Protein AF-A0A2E5RIJ4-F1 (afdb_monomer)

Sequence (179 aa):
MKIEPIIIDSVIHRDMLQEFCNECKDIGYENNSSFHKMKLEWIKKEGEYFCMVEQGKIIAVAGCHRMPEMGEHAWRILFRGCELPGKSPHKGLSKGDWNSLTQRYFIPRFIEWCPSVNLYITTHEGIRNHRTMSYIARQGILDYEGDMNYFNKTQSIWKLNIDEYTKRRNKLRNYYNVG

Secondary structure (DSSP, 8-state):
-EEEE--TT-HHHHHHHHHHHHHHHHTT-TTSSSTTTTTHHHHHHHEEEEEEEETTEEEEEEEEEE-GGG-TT-EEEEEEEEE-TT-----S--TT-TTSHIIIIIHHHHHHHSS-S-EEEEE-TTSHHHHHHHHHHTTTSEEEEEEEEETTEEEEEEEE-HHHHHHHHHHHHHHHS--

Foldseek 3Di:
DDKDWQDPPDPLSVVLLQVVLCLCVVVVVQCSVDCVSVVVVVLVVFWTKMFDDDPSHTFWIWGKGDDCVVHPQAMETRRSTDGHPPPQPDDDDDQLVCSRCRLLPRVVVCVVRRPDLFYKYKDAPPDPVVVSLVSNVVVVQWPWPDWDQDPNGIITIITGPPVSSVVVSVVVVVVVVPD

pLDDT: mean 89.23, std 13.11, range [33.31, 98.56]

Structure (mmCIF, N/CA/C/O backbone):
data_AF-A0A2E5RIJ4-F1
#
_entry.id   AF-A0A2E5RIJ4-F1
#
loop_
_atom_site.group_PDB
_atom_site.id
_atom_site.type_symbol
_atom_site.label_atom_id
_atom_site.label_alt_id
_atom_site.label_comp_id
_atom_site.label_asym_id
_atom_site.label_entity_id
_atom_site.label_seq_id
_atom_site.pdbx_PDB_ins_code
_atom_site.Cartn_x
_atom_site.Cartn_y
_atom_site.Cartn_z
_atom_site.occupancy
_atom_site.B_iso_or_equiv
_atom_site.auth_seq_id
_atom_site.auth_comp_id
_atom_site.auth_asym_id
_atom_site.auth_atom_id
_atom_site.pdbx_PDB_model_num
ATOM 1 N N . MET A 1 1 ? -13.312 -10.372 9.220 1.00 84.94 1 MET A N 1
ATOM 2 C CA . MET A 1 1 ? -12.674 -9.368 8.341 1.00 84.94 1 MET A CA 1
ATOM 3 C C . MET A 1 1 ? -13.037 -9.635 6.888 1.00 84.94 1 MET A C 1
ATOM 5 O O . MET A 1 1 ? -13.027 -10.793 6.480 1.00 84.94 1 MET A O 1
ATOM 9 N N . LYS A 1 2 ? -13.326 -8.586 6.119 1.00 90.25 2 LYS A N 1
ATOM 10 C CA . LYS A 1 2 ? -13.584 -8.638 4.673 1.00 90.25 2 LYS A CA 1
ATOM 11 C C . LYS A 1 2 ? -12.707 -7.600 3.976 1.00 90.25 2 LYS A C 1
ATOM 13 O O . LYS A 1 2 ? -12.578 -6.495 4.487 1.00 90.25 2 LYS A O 1
ATOM 18 N N . ILE A 1 3 ? -12.102 -7.957 2.846 1.00 94.12 3 ILE A N 1
ATOM 1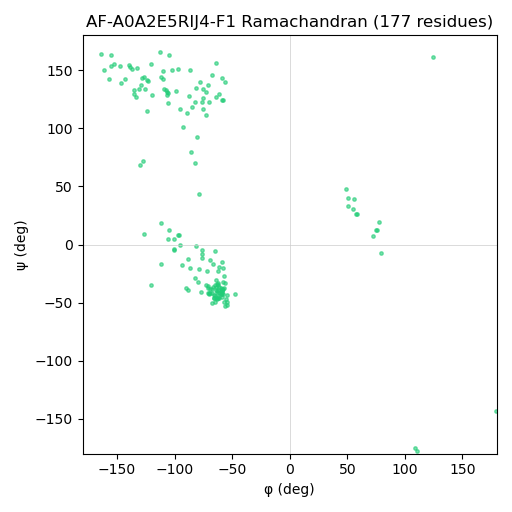9 C CA . ILE A 1 3 ? -11.413 -7.005 1.967 1.00 94.12 3 ILE A CA 1
ATOM 20 C C . ILE A 1 3 ? -12.340 -6.631 0.816 1.00 94.12 3 ILE A C 1
ATOM 22 O O . ILE A 1 3 ? -12.937 -7.512 0.196 1.00 94.12 3 ILE A O 1
ATOM 26 N N . GLU A 1 4 ? -12.473 -5.343 0.532 1.00 95.50 4 GLU A N 1
ATOM 27 C CA . GLU A 1 4 ? -13.352 -4.852 -0.530 1.00 95.50 4 GLU A CA 1
ATOM 28 C C . GLU A 1 4 ? -12.862 -3.518 -1.110 1.00 95.50 4 GLU A C 1
ATOM 30 O O . GLU A 1 4 ? -12.082 -2.816 -0.459 1.00 95.50 4 GLU A O 1
ATOM 35 N N . PRO A 1 5 ? -13.226 -3.184 -2.363 1.00 97.06 5 PRO A N 1
ATOM 36 C CA . PRO A 1 5 ? -12.894 -1.886 -2.938 1.00 97.06 5 PRO A CA 1
ATOM 37 C C . PRO A 1 5 ? -13.649 -0.766 -2.217 1.00 97.06 5 PRO A C 1
ATOM 39 O O . PRO A 1 5 ? -14.805 -0.920 -1.820 1.00 97.06 5 PRO A O 1
ATOM 42 N N . ILE A 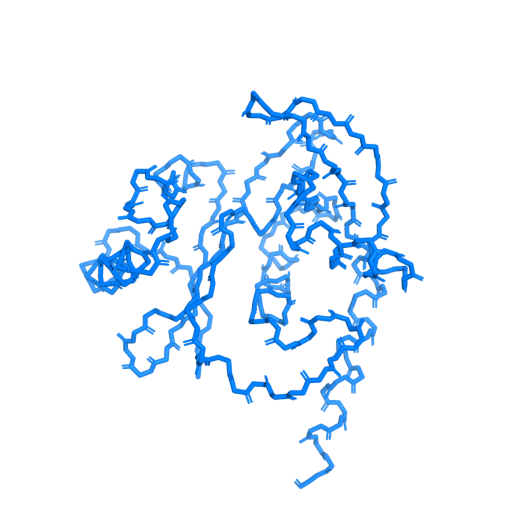1 6 ? -13.016 0.397 -2.097 1.00 96.38 6 ILE A N 1
ATOM 43 C CA . ILE A 1 6 ? -13.678 1.602 -1.603 1.00 96.38 6 ILE A CA 1
ATOM 44 C C . ILE A 1 6 ? -14.572 2.155 -2.721 1.00 96.38 6 ILE A C 1
ATOM 46 O O . ILE A 1 6 ? -14.097 2.566 -3.785 1.00 96.38 6 ILE A O 1
ATOM 50 N N . ILE A 1 7 ? -15.881 2.181 -2.473 1.00 95.75 7 ILE A N 1
ATOM 51 C CA . ILE A 1 7 ? -16.892 2.749 -3.363 1.00 95.75 7 ILE A CA 1
ATOM 52 C C . ILE A 1 7 ? -17.115 4.200 -2.937 1.00 95.75 7 ILE A C 1
ATOM 54 O O . ILE A 1 7 ? -17.798 4.447 -1.947 1.00 95.75 7 ILE A O 1
ATOM 58 N N . ILE A 1 8 ? -16.528 5.158 -3.663 1.00 89.50 8 ILE A N 1
ATOM 59 C CA . ILE A 1 8 ? -16.611 6.580 -3.291 1.00 89.50 8 ILE A CA 1
ATOM 60 C C . ILE A 1 8 ? -18.066 7.046 -3.226 1.00 89.50 8 ILE A C 1
ATOM 62 O O . ILE A 1 8 ? -18.400 7.794 -2.325 1.00 89.50 8 ILE A O 1
ATOM 66 N N . ASP A 1 9 ? -18.948 6.612 -4.119 1.00 91.06 9 ASP A N 1
ATOM 67 C CA . ASP A 1 9 ? -20.326 7.129 -4.157 1.00 91.06 9 ASP A CA 1
ATOM 68 C C . ASP A 1 9 ? -21.264 6.466 -3.137 1.00 91.06 9 ASP A C 1
ATOM 70 O O . ASP A 1 9 ? -22.424 6.849 -3.004 1.00 91.06 9 ASP A O 1
ATOM 74 N N . SER A 1 10 ? -20.757 5.498 -2.368 1.00 95.62 10 SER A N 1
ATOM 75 C CA . SER A 1 10 ? -21.494 4.880 -1.270 1.00 95.62 10 SER A CA 1
ATOM 76 C C . SER A 1 10 ? -21.353 5.716 -0.002 1.00 95.62 10 SER A C 1
ATOM 78 O O . SER A 1 10 ? -20.254 5.850 0.539 1.00 95.62 10 SER A O 1
ATOM 80 N N . VAL A 1 11 ? -22.478 6.222 0.511 1.00 95.62 11 VAL A N 1
ATOM 81 C CA . VAL A 1 11 ? -22.538 6.940 1.798 1.00 95.62 11 VAL A CA 1
ATOM 82 C C . VAL A 1 11 ? -21.938 6.089 2.920 1.00 95.62 11 VAL A C 1
ATOM 84 O O . VAL A 1 11 ? -21.082 6.564 3.654 1.00 95.62 11 VAL A O 1
ATOM 87 N N . ILE A 1 12 ? -22.270 4.794 2.960 1.00 95.69 12 ILE A N 1
ATOM 88 C CA . ILE A 1 12 ? -21.752 3.857 3.966 1.00 95.69 12 ILE A CA 1
ATOM 89 C C . ILE A 1 12 ? -20.218 3.783 3.916 1.00 95.69 12 ILE A C 1
ATOM 91 O O . ILE A 1 12 ? -19.557 3.831 4.950 1.00 95.69 12 ILE A O 1
ATOM 95 N N . HIS A 1 13 ? -19.622 3.687 2.721 1.00 95.00 13 HIS A N 1
ATOM 96 C CA . HIS A 1 13 ? -18.159 3.652 2.606 1.00 95.00 13 HIS A CA 1
ATOM 97 C C . HIS A 1 13 ? -17.521 5.001 2.933 1.00 95.00 13 HIS A C 1
ATOM 99 O O . HIS A 1 13 ? -16.441 5.012 3.521 1.00 95.00 13 HIS A O 1
ATOM 105 N N . ARG A 1 14 ? -18.159 6.123 2.573 1.00 95.94 14 ARG A N 1
ATOM 106 C CA . ARG A 1 14 ? -17.663 7.457 2.937 1.00 95.94 14 ARG A CA 1
ATOM 107 C C . ARG A 1 14 ? -17.620 7.637 4.447 1.00 95.94 14 ARG A C 1
ATOM 109 O O . ARG A 1 14 ? -16.589 8.075 4.947 1.00 95.94 14 ARG A O 1
ATOM 116 N N . ASP A 1 15 ? -18.677 7.250 5.152 1.00 97.38 15 ASP A N 1
ATOM 117 C CA . ASP A 1 15 ? -18.763 7.401 6.605 1.00 97.38 15 ASP A CA 1
ATOM 118 C C . ASP A 1 15 ? -17.711 6.533 7.309 1.00 97.38 15 ASP A C 1
ATOM 120 O O . ASP A 1 15 ? -16.901 7.050 8.080 1.00 97.38 15 ASP A O 1
ATOM 124 N N . MET A 1 16 ? -17.613 5.245 6.950 1.00 97.56 16 MET A N 1
ATOM 125 C CA . MET A 1 16 ? -16.574 4.357 7.494 1.00 97.56 16 MET A CA 1
ATOM 126 C C . MET A 1 16 ? -15.154 4.866 7.206 1.00 97.56 16 MET A C 1
ATOM 128 O O . MET A 1 16 ? -14.254 4.729 8.037 1.00 97.56 16 MET A O 1
ATOM 132 N N . LEU A 1 17 ? -14.919 5.430 6.017 1.00 97.56 17 LEU A N 1
ATOM 133 C CA . LEU A 1 17 ? -13.608 5.961 5.653 1.00 97.56 17 LEU A CA 1
ATOM 134 C C . LEU A 1 17 ? -13.301 7.264 6.393 1.00 97.56 17 LEU A C 1
ATOM 136 O O . LEU A 1 17 ? -12.147 7.500 6.746 1.00 97.56 17 LEU A O 1
ATOM 140 N N . GLN A 1 18 ? -14.310 8.098 6.647 1.00 98.12 18 GLN A N 1
ATOM 141 C CA . GLN A 1 18 ? -14.157 9.316 7.433 1.00 98.12 18 GLN A CA 1
ATOM 142 C C . GLN A 1 18 ? -13.797 8.987 8.885 1.00 98.12 18 GLN A C 1
ATOM 144 O O . GLN A 1 18 ? -12.880 9.607 9.425 1.00 98.12 18 GLN A O 1
ATOM 149 N N . GLU A 1 19 ? -14.448 7.988 9.491 1.00 97.94 19 GLU A N 1
ATOM 150 C CA . GLU A 1 19 ? -14.075 7.470 10.815 1.00 97.94 19 GLU A CA 1
ATOM 151 C C . GLU A 1 19 ? -12.617 6.996 10.834 1.00 97.94 19 GLU A C 1
ATOM 153 O O . GLU A 1 19 ? -11.831 7.447 11.666 1.00 97.94 19 GLU A O 1
ATOM 158 N N . PHE A 1 20 ? -12.214 6.180 9.855 1.00 97.88 20 PHE A N 1
ATOM 159 C CA . PHE A 1 20 ? -10.830 5.718 9.729 1.00 97.88 20 PHE A CA 1
ATOM 160 C C . PHE A 1 20 ? -9.824 6.872 9.592 1.00 97.88 20 PHE A C 1
ATOM 162 O O . PHE A 1 20 ? -8.760 6.848 10.213 1.00 97.88 20 PHE A O 1
ATOM 169 N N . CYS A 1 21 ? -10.139 7.895 8.792 1.00 98.44 21 CYS A N 1
ATOM 170 C CA . CYS A 1 21 ? -9.292 9.079 8.649 1.00 98.44 21 CYS A CA 1
ATOM 171 C C . CYS A 1 21 ? -9.167 9.865 9.958 1.00 98.44 21 CYS A C 1
ATOM 173 O O . CYS A 1 21 ? -8.075 10.341 10.272 1.00 98.44 21 CYS A O 1
ATOM 175 N N . ASN A 1 22 ? -10.256 9.982 10.721 1.00 98.38 22 ASN A N 1
ATOM 176 C CA . ASN A 1 22 ? -10.240 10.626 12.031 1.00 98.38 22 ASN A CA 1
ATOM 177 C C . ASN A 1 22 ? -9.334 9.849 12.997 1.00 98.38 22 ASN A C 1
ATOM 179 O O . ASN A 1 22 ? -8.433 10.442 13.581 1.00 98.38 22 ASN A O 1
ATOM 183 N N . GLU A 1 23 ? -9.468 8.520 13.063 1.00 97.81 23 GLU A N 1
ATOM 184 C CA . GLU A 1 23 ? -8.591 7.680 13.889 1.00 97.81 23 GLU A CA 1
ATOM 185 C C . GLU A 1 23 ? -7.119 7.812 13.468 1.00 97.81 23 GLU A C 1
ATOM 187 O O . GLU A 1 23 ? -6.239 7.959 14.315 1.00 97.81 23 GLU A O 1
ATOM 192 N N . CYS A 1 24 ? -6.837 7.834 12.159 1.00 97.81 24 CYS A N 1
ATOM 193 C CA . CYS A 1 24 ? -5.489 8.070 11.637 1.00 97.81 24 CYS A CA 1
ATOM 194 C C . CYS A 1 24 ? -4.933 9.427 12.076 1.00 97.81 24 CYS A C 1
ATOM 196 O O . CYS A 1 24 ? -3.758 9.522 12.425 1.00 97.81 24 CYS A O 1
ATOM 198 N N . LYS A 1 25 ? -5.753 10.480 12.047 1.00 97.75 25 LYS A N 1
ATOM 199 C CA . LYS A 1 25 ? -5.361 11.818 12.495 1.00 97.75 25 LYS A CA 1
ATOM 200 C C . LYS A 1 25 ? -5.011 11.821 13.983 1.00 97.75 25 LYS A C 1
ATOM 202 O O . LYS A 1 25 ? -3.963 12.349 14.346 1.00 97.75 25 LYS A O 1
ATOM 207 N N . ASP A 1 26 ? -5.832 11.184 14.812 1.00 97.56 26 ASP A N 1
ATOM 208 C CA . ASP A 1 26 ? -5.651 11.146 16.267 1.00 97.56 26 ASP A CA 1
ATOM 209 C C . ASP A 1 26 ? -4.355 10.427 16.680 1.00 97.56 26 ASP A C 1
ATOM 211 O O . ASP A 1 26 ? -3.724 10.796 17.670 1.00 97.56 26 ASP A O 1
ATOM 215 N N . ILE A 1 27 ? -3.907 9.442 15.892 1.00 95.88 27 ILE A N 1
ATOM 216 C CA . ILE A 1 27 ? -2.652 8.702 16.124 1.00 95.88 27 ILE A CA 1
ATOM 217 C C . ILE A 1 27 ? -1.454 9.221 15.303 1.00 95.88 27 ILE A C 1
ATOM 219 O O . ILE A 1 27 ? -0.395 8.589 15.291 1.00 95.88 27 ILE A O 1
ATOM 223 N N . GLY A 1 28 ? -1.596 10.356 14.605 1.00 95.88 28 GLY A N 1
ATOM 224 C CA . GLY A 1 28 ? -0.513 11.018 13.861 1.00 95.88 28 GLY A CA 1
ATOM 225 C C . GLY A 1 28 ? -0.156 10.390 12.504 1.00 95.88 28 GLY A C 1
ATOM 226 O O . GLY A 1 28 ? 0.932 10.611 11.966 1.00 95.88 28 GLY A O 1
ATOM 227 N N . TYR A 1 29 ? -1.045 9.590 11.914 1.00 94.69 29 TYR A N 1
ATOM 228 C CA . TYR A 1 29 ? -0.881 9.004 10.579 1.00 94.69 29 TYR A CA 1
ATOM 229 C C . TYR A 1 29 ? -1.296 9.999 9.484 1.00 94.69 29 TYR A C 1
ATOM 231 O O . TYR A 1 29 ? -2.279 9.826 8.765 1.00 94.69 29 TYR A O 1
ATOM 239 N N . GLU A 1 30 ? -0.483 11.043 9.311 1.00 95.06 30 GLU A N 1
ATOM 240 C CA . GLU A 1 30 ? -0.768 12.213 8.458 1.00 95.06 30 GLU A CA 1
ATOM 241 C C . GLU A 1 30 ? -1.069 11.919 6.984 1.00 95.06 30 GLU A C 1
ATOM 243 O O . GLU A 1 30 ? -1.755 12.676 6.301 1.00 95.06 30 GLU A O 1
ATOM 248 N N . ASN A 1 31 ? -0.546 10.819 6.450 1.00 94.62 31 ASN A N 1
ATOM 249 C CA . ASN A 1 31 ? -0.789 10.433 5.061 1.00 94.62 31 ASN A CA 1
ATOM 250 C C . ASN A 1 31 ? -2.188 9.833 4.839 1.00 94.62 31 ASN A C 1
ATOM 252 O O . ASN A 1 31 ? -2.603 9.679 3.691 1.00 94.62 31 ASN A O 1
ATOM 256 N N . ASN A 1 32 ? -2.899 9.515 5.920 1.00 97.56 32 ASN A N 1
ATOM 257 C CA . ASN A 1 32 ? -4.210 8.879 5.919 1.00 97.56 32 ASN A CA 1
ATOM 258 C C . ASN A 1 32 ? -5.242 9.675 6.743 1.00 97.56 32 ASN A C 1
ATOM 260 O O . ASN A 1 32 ? -6.357 9.204 6.927 1.00 97.56 32 ASN A O 1
ATOM 264 N N . SER A 1 33 ? -4.908 10.893 7.188 1.00 98.12 33 SER A N 1
ATOM 265 C CA . SER A 1 33 ? -5.754 11.732 8.054 1.00 98.12 33 SER A CA 1
ATOM 266 C C . SER A 1 33 ? -6.926 12.428 7.341 1.00 98.12 33 SER A C 1
ATOM 268 O O . SER A 1 33 ? -7.729 13.105 7.978 1.00 98.12 33 SER A O 1
ATOM 270 N N . SER A 1 34 ? -7.033 12.304 6.014 1.00 98.25 34 SER A N 1
ATOM 271 C CA . SER A 1 34 ? -8.180 12.769 5.219 1.00 98.25 34 SER A CA 1
ATOM 272 C C . SER A 1 34 ? -8.186 12.146 3.821 1.00 98.25 34 SER A C 1
ATOM 274 O O . SER A 1 34 ? -7.145 11.691 3.331 1.00 98.25 34 SER A O 1
ATOM 276 N N . PHE A 1 35 ? -9.323 12.216 3.120 1.00 97.62 35 PHE A N 1
ATOM 277 C CA . PHE A 1 35 ? -9.451 11.728 1.736 1.00 97.62 35 PHE A CA 1
ATOM 278 C C . PHE A 1 35 ? -8.440 12.395 0.791 1.00 97.62 35 PHE A C 1
ATOM 280 O O . PHE A 1 35 ? -7.856 11.742 -0.077 1.00 97.62 35 PHE A O 1
ATOM 287 N N . HIS A 1 36 ? -8.172 13.689 1.002 1.00 97.69 36 HIS A N 1
ATOM 288 C CA . HIS A 1 36 ? -7.177 14.436 0.238 1.00 97.69 36 HIS A CA 1
ATOM 289 C C . HIS A 1 36 ? -5.752 13.920 0.490 1.00 97.69 36 HIS A C 1
ATOM 291 O O . HIS A 1 36 ? -5.003 13.682 -0.458 1.00 97.69 36 HIS A O 1
ATOM 297 N N . LYS A 1 37 ? -5.368 13.683 1.753 1.00 97.25 37 LYS A N 1
ATOM 298 C CA . LYS A 1 37 ? -4.027 13.174 2.109 1.00 97.25 37 LYS A CA 1
ATOM 299 C C . LYS A 1 37 ? -3.779 11.758 1.580 1.00 97.25 37 LYS A C 1
ATOM 301 O O . LYS A 1 37 ? -2.672 11.462 1.107 1.00 97.25 37 LYS A O 1
ATOM 306 N N . MET A 1 38 ? -4.833 10.940 1.559 1.00 97.06 38 MET A N 1
ATOM 307 C CA . MET A 1 38 ? -4.849 9.625 0.912 1.00 97.06 38 MET A CA 1
ATOM 308 C C . MET A 1 38 ? -4.728 9.704 -0.615 1.00 97.06 38 MET A C 1
ATOM 310 O O . MET A 1 38 ? -4.391 8.712 -1.251 1.00 97.06 38 MET A O 1
ATOM 314 N N . LYS A 1 39 ? -4.967 10.876 -1.217 1.00 96.81 39 LYS A N 1
ATOM 315 C CA . LYS A 1 39 ? -5.129 11.059 -2.666 1.00 96.81 39 LYS A CA 1
ATOM 316 C C . LYS A 1 39 ? -6.236 10.168 -3.246 1.00 96.81 39 LYS A C 1
ATOM 318 O O . LYS A 1 39 ? -6.080 9.632 -4.342 1.00 96.81 39 LYS A O 1
ATOM 323 N N . LEU A 1 40 ? -7.339 10.006 -2.510 1.00 96.94 40 LEU A N 1
ATOM 324 C CA . LEU A 1 40 ? -8.398 9.040 -2.820 1.00 96.94 40 LEU A CA 1
ATOM 325 C C . LEU A 1 40 ? -8.943 9.195 -4.248 1.00 96.94 40 LEU A C 1
ATOM 327 O O . LEU A 1 40 ? -8.942 8.233 -5.007 1.00 96.94 40 LEU A O 1
ATOM 331 N N . GLU A 1 41 ? -9.349 10.407 -4.635 1.00 95.69 41 GLU A N 1
ATOM 332 C CA . GLU A 1 41 ? -9.908 10.665 -5.970 1.00 95.69 41 GLU A CA 1
ATOM 333 C C . GLU A 1 41 ? -8.906 10.409 -7.098 1.00 95.69 41 GLU A C 1
ATOM 335 O O . GLU A 1 41 ? -9.270 9.866 -8.137 1.00 95.69 41 GLU A O 1
ATOM 340 N N . TRP A 1 42 ? -7.641 10.791 -6.902 1.00 96.00 42 TRP A N 1
ATOM 341 C CA . TRP A 1 42 ? -6.594 10.564 -7.897 1.00 96.00 42 TRP A CA 1
ATOM 342 C C . TRP A 1 42 ? -6.336 9.068 -8.086 1.00 96.00 42 TRP A C 1
ATOM 344 O O . TRP A 1 42 ? -6.325 8.587 -9.216 1.00 96.00 42 TRP A O 1
ATOM 354 N N . ILE A 1 43 ? -6.221 8.317 -6.987 1.00 96.88 43 ILE A N 1
ATOM 355 C CA . ILE A 1 43 ? -6.056 6.864 -7.058 1.00 96.88 43 ILE A CA 1
ATOM 356 C C . ILE A 1 43 ? -7.254 6.211 -7.730 1.00 96.88 43 ILE A C 1
ATOM 358 O O . ILE A 1 43 ? -7.060 5.350 -8.568 1.00 96.88 43 ILE A O 1
ATOM 362 N N . LYS A 1 44 ? -8.481 6.638 -7.441 1.00 95.81 44 LYS A N 1
ATOM 363 C CA . LYS A 1 44 ? -9.679 6.048 -8.054 1.00 95.81 44 LYS A CA 1
ATOM 364 C C . LYS A 1 44 ? -9.831 6.353 -9.550 1.00 95.81 44 LYS A C 1
ATOM 366 O O . LYS A 1 44 ? -10.628 5.693 -10.206 1.00 95.81 44 LYS A O 1
ATOM 371 N N . LYS A 1 45 ? -9.068 7.312 -10.089 1.00 95.38 45 LYS A N 1
ATOM 372 C CA . LYS A 1 45 ? -8.943 7.563 -11.536 1.00 95.38 45 LYS A CA 1
ATOM 373 C C . LYS A 1 45 ? -7.832 6.727 -12.181 1.00 95.38 45 LYS A C 1
ATOM 375 O O . LYS A 1 45 ? -8.012 6.230 -13.286 1.00 95.38 45 LYS A O 1
ATOM 380 N N . GLU A 1 46 ? -6.703 6.561 -11.493 1.00 93.81 46 GLU A N 1
ATOM 381 C CA . GLU A 1 46 ? -5.494 5.908 -12.032 1.00 93.81 46 GLU A CA 1
ATOM 382 C C . GLU A 1 46 ? -5.304 4.445 -11.597 1.00 93.81 46 GLU A C 1
ATOM 384 O O . GLU A 1 46 ? -4.347 3.778 -12.003 1.00 93.81 46 GLU A O 1
ATOM 389 N N . GLY A 1 47 ? -6.184 3.947 -10.739 1.00 96.94 47 GLY A N 1
ATOM 390 C CA . GLY A 1 47 ? -6.034 2.683 -10.043 1.00 96.94 47 GLY A CA 1
ATOM 391 C C . GLY A 1 47 ? -7.204 2.393 -9.108 1.00 96.94 47 GLY A C 1
ATOM 392 O O . GLY A 1 47 ? -8.357 2.689 -9.423 1.00 96.94 47 GLY A O 1
ATOM 393 N N . GLU A 1 48 ? -6.915 1.792 -7.957 1.00 97.94 48 GLU A N 1
ATOM 394 C CA . GLU A 1 48 ? -7.943 1.372 -7.007 1.00 97.94 48 GLU A CA 1
ATOM 395 C C . GLU A 1 48 ? -7.457 1.458 -5.561 1.00 97.94 48 GLU A C 1
ATOM 397 O O . GLU A 1 48 ? -6.266 1.378 -5.260 1.00 97.94 48 GLU A O 1
ATOM 402 N N . TYR A 1 49 ? -8.407 1.627 -4.650 1.00 97.69 49 TYR A N 1
ATOM 403 C CA . TYR A 1 49 ? -8.227 1.613 -3.214 1.00 97.69 49 TYR A CA 1
ATOM 404 C C . TYR A 1 49 ? -9.059 0.493 -2.602 1.00 97.69 49 TYR A C 1
ATOM 406 O O . TYR A 1 49 ? -10.269 0.413 -2.806 1.00 97.69 49 TYR A O 1
ATOM 414 N N . PHE A 1 50 ? -8.421 -0.335 -1.786 1.00 98.00 50 PHE A N 1
ATOM 415 C CA . PHE A 1 50 ? -9.099 -1.367 -1.014 1.00 98.00 50 PHE A CA 1
ATOM 416 C C . PHE A 1 50 ? -9.091 -1.008 0.466 1.00 98.00 50 PHE A C 1
ATOM 418 O O . PHE A 1 50 ? -8.144 -0.397 0.972 1.00 98.00 50 PHE A O 1
ATOM 425 N N . CYS A 1 51 ? -10.135 -1.436 1.165 1.00 97.12 51 CYS A N 1
ATOM 426 C CA . CYS A 1 51 ? -10.220 -1.401 2.613 1.00 97.12 51 CYS A CA 1
ATOM 427 C C . CYS A 1 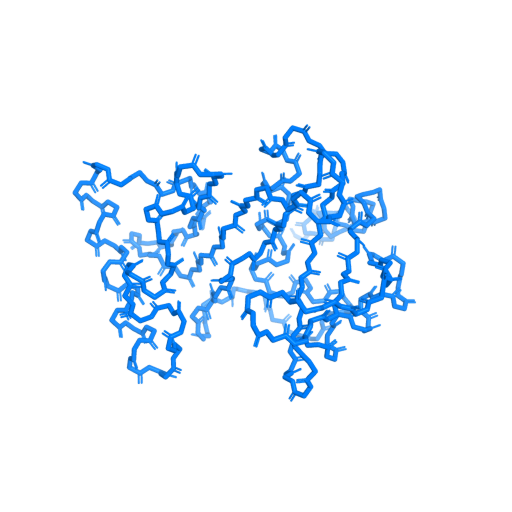51 ? -10.412 -2.810 3.175 1.00 97.12 51 CYS A C 1
ATOM 429 O O . CYS A 1 51 ? -10.897 -3.723 2.503 1.00 97.12 51 CYS A O 1
ATOM 431 N N . MET A 1 52 ? -10.006 -2.978 4.428 1.00 96.00 52 MET A N 1
ATOM 432 C CA . MET A 1 52 ? -10.379 -4.117 5.244 1.00 96.00 52 MET A CA 1
ATOM 433 C C . MET A 1 52 ? -11.409 -3.669 6.267 1.00 96.00 52 MET A C 1
ATOM 435 O O . MET A 1 52 ? -11.124 -2.782 7.069 1.00 96.00 52 MET A O 1
ATOM 439 N N . VAL A 1 53 ? -12.572 -4.311 6.242 1.00 94.94 53 VAL A N 1
ATOM 440 C CA . VAL A 1 53 ? -13.688 -4.037 7.141 1.00 94.94 53 VAL A CA 1
ATOM 441 C C . VAL A 1 53 ? -13.818 -5.148 8.177 1.00 94.94 53 VAL A C 1
ATOM 443 O O . VAL A 1 53 ? -13.829 -6.347 7.863 1.00 94.94 53 VAL A O 1
ATOM 446 N N . GLU A 1 54 ? -13.938 -4.747 9.435 1.00 93.12 54 GLU A N 1
ATOM 447 C CA . GLU A 1 54 ? -14.246 -5.605 10.568 1.00 93.12 54 GLU A CA 1
ATOM 448 C C . GLU A 1 54 ? -15.328 -4.949 11.422 1.00 93.12 54 GLU A C 1
ATOM 450 O O . GLU A 1 54 ? -15.202 -3.792 11.803 1.00 93.12 54 GLU A O 1
ATOM 455 N N . GLN A 1 55 ? -16.415 -5.683 11.689 1.00 91.44 55 GLN A N 1
ATOM 456 C CA . GLN A 1 55 ? -17.543 -5.202 12.502 1.00 91.44 55 GLN A CA 1
ATOM 457 C C . GLN A 1 55 ? -18.084 -3.827 12.052 1.00 91.44 55 GLN A C 1
ATOM 459 O O . GLN A 1 55 ? -18.404 -2.976 12.875 1.00 91.44 55 GLN A O 1
ATOM 464 N N . GLY A 1 56 ? -18.166 -3.606 10.734 1.00 92.56 56 GLY A N 1
ATOM 465 C CA . GLY A 1 56 ? -18.662 -2.351 10.159 1.00 92.56 56 GLY A CA 1
ATOM 466 C C . GLY A 1 56 ? -17.680 -1.179 10.229 1.00 92.56 56 GLY A C 1
ATOM 467 O O . GLY A 1 56 ? -18.085 -0.052 9.981 1.00 92.56 56 GLY A O 1
ATOM 468 N N . LYS A 1 57 ? -16.405 -1.423 10.555 1.00 95.00 57 LYS A N 1
ATOM 469 C CA . LYS A 1 57 ? -15.357 -0.398 10.601 1.00 95.00 57 LYS A CA 1
ATOM 470 C C . LYS A 1 57 ? -14.197 -0.742 9.690 1.00 95.00 57 LYS A C 1
ATOM 472 O O . LYS A 1 57 ? -13.780 -1.899 9.620 1.00 95.00 57 LYS A O 1
ATOM 477 N N . ILE A 1 58 ? -13.641 0.264 9.023 1.00 96.81 58 ILE A N 1
ATOM 478 C CA . ILE A 1 58 ? -12.391 0.103 8.282 1.00 96.81 58 ILE A CA 1
ATOM 479 C C . ILE A 1 58 ? -11.241 0.048 9.290 1.00 96.81 58 ILE A C 1
ATOM 481 O O . ILE A 1 58 ? -11.085 0.944 10.110 1.00 96.81 58 ILE A O 1
ATOM 485 N N . ILE A 1 59 ? -10.427 -1.004 9.215 1.00 95.75 59 ILE A N 1
ATOM 486 C CA . ILE A 1 59 ? -9.260 -1.200 10.092 1.00 95.75 59 ILE A CA 1
ATOM 487 C C . ILE A 1 59 ? -7.926 -1.085 9.352 1.00 95.75 59 ILE A C 1
ATOM 489 O O . ILE A 1 59 ? -6.879 -0.909 9.973 1.00 95.75 59 ILE A O 1
ATOM 493 N N . ALA A 1 60 ? -7.951 -1.175 8.023 1.00 96.12 60 ALA A N 1
ATOM 494 C CA . ALA A 1 60 ? -6.784 -0.983 7.179 1.00 96.12 60 ALA A CA 1
ATOM 495 C C . ALA A 1 60 ? -7.196 -0.555 5.768 1.00 96.12 60 ALA A C 1
ATOM 497 O O . ALA A 1 60 ? -8.276 -0.916 5.293 1.00 96.12 60 ALA A O 1
ATOM 498 N N . VAL A 1 61 ? -6.313 0.162 5.078 1.00 97.38 61 VAL A N 1
ATOM 499 C CA . VAL A 1 61 ? -6.480 0.576 3.678 1.00 97.38 61 VAL A CA 1
ATOM 500 C C . VAL A 1 61 ? -5.169 0.440 2.920 1.00 97.38 61 VAL A C 1
ATOM 502 O O . VAL A 1 61 ? -4.091 0.572 3.500 1.00 97.38 61 VAL A O 1
ATOM 505 N N . ALA A 1 62 ? -5.250 0.230 1.612 1.00 97.56 62 ALA A N 1
ATOM 506 C CA . ALA A 1 62 ? -4.112 0.349 0.710 1.00 97.56 62 ALA A CA 1
ATOM 507 C C . ALA A 1 62 ? -4.590 0.612 -0.720 1.00 97.56 62 ALA A C 1
ATOM 509 O O . ALA A 1 62 ? -5.592 0.046 -1.159 1.00 97.56 62 ALA A O 1
ATOM 510 N N . GLY A 1 63 ? -3.851 1.446 -1.448 1.00 97.94 63 GLY A N 1
ATOM 511 C CA . GLY A 1 63 ? -4.101 1.724 -2.857 1.00 97.94 63 GLY A CA 1
ATOM 512 C C . GLY A 1 63 ? -3.112 1.037 -3.793 1.00 97.94 63 GLY A C 1
ATOM 513 O O . GLY A 1 63 ? -2.015 0.636 -3.390 1.00 97.94 63 GLY A O 1
ATOM 514 N N . CYS A 1 64 ? -3.486 0.970 -5.063 1.00 98.44 64 CYS A N 1
ATOM 515 C CA . CYS A 1 64 ? -2.589 0.731 -6.181 1.00 98.44 64 CYS A CA 1
ATOM 516 C C . CYS A 1 64 ? -2.858 1.734 -7.306 1.00 98.44 64 CYS A C 1
ATOM 518 O O . CYS A 1 64 ? -3.967 2.245 -7.440 1.00 98.44 64 CYS A O 1
ATOM 520 N N . HIS A 1 65 ? -1.837 2.036 -8.099 1.00 98.06 65 HIS A N 1
ATOM 521 C CA . HIS A 1 65 ? -1.953 2.888 -9.283 1.00 98.06 65 HIS A CA 1
ATOM 522 C C . HIS A 1 65 ? -0.834 2.572 -10.278 1.00 98.06 65 HIS A C 1
ATOM 524 O O . HIS A 1 65 ? 0.180 1.973 -9.908 1.00 98.06 65 HIS A O 1
ATOM 530 N N . ARG A 1 66 ? -0.989 2.999 -11.534 1.00 97.31 66 ARG A N 1
ATOM 531 C CA . ARG A 1 66 ? 0.070 2.881 -12.548 1.00 97.31 66 ARG A CA 1
ATOM 532 C C . ARG A 1 66 ? 1.353 3.605 -12.125 1.00 97.31 66 ARG A C 1
ATOM 534 O O . ARG A 1 66 ? 1.294 4.666 -11.505 1.00 97.31 66 ARG A O 1
ATOM 541 N N . MET A 1 67 ? 2.502 3.030 -12.464 1.00 96.44 67 MET A N 1
ATOM 542 C CA . MET A 1 67 ? 3.835 3.573 -12.187 1.00 96.44 67 MET A CA 1
ATOM 543 C C . MET A 1 67 ? 4.677 3.558 -13.473 1.00 96.44 67 MET A C 1
ATOM 545 O O . MET A 1 67 ? 5.607 2.760 -13.584 1.00 96.44 67 MET A O 1
ATOM 549 N N . PRO A 1 68 ? 4.332 4.393 -14.471 1.00 95.62 68 PRO A N 1
ATOM 550 C CA . PRO A 1 68 ? 4.957 4.367 -15.797 1.00 95.62 68 PRO A CA 1
ATOM 551 C C . PRO A 1 68 ? 6.477 4.584 -15.770 1.00 95.62 68 PRO A C 1
ATOM 553 O O . PRO A 1 68 ? 7.170 4.184 -16.700 1.00 95.62 68 PRO A O 1
ATOM 556 N N . GLU A 1 69 ? 7.013 5.162 -14.695 1.00 94.88 69 GLU A N 1
ATOM 557 C CA . GLU A 1 69 ? 8.448 5.355 -14.488 1.00 94.88 69 GLU A CA 1
ATOM 558 C C . GLU A 1 69 ? 9.236 4.038 -14.405 1.00 94.88 69 GLU A C 1
ATOM 560 O O . GLU A 1 69 ? 10.432 4.033 -14.677 1.00 94.88 69 GLU A O 1
ATOM 565 N N . MET A 1 70 ? 8.574 2.925 -14.067 1.00 95.88 70 MET A N 1
ATOM 566 C CA . MET A 1 70 ? 9.166 1.578 -14.049 1.00 95.88 70 MET A CA 1
ATOM 567 C C . MET A 1 70 ? 8.809 0.752 -15.297 1.00 95.88 70 MET A C 1
AT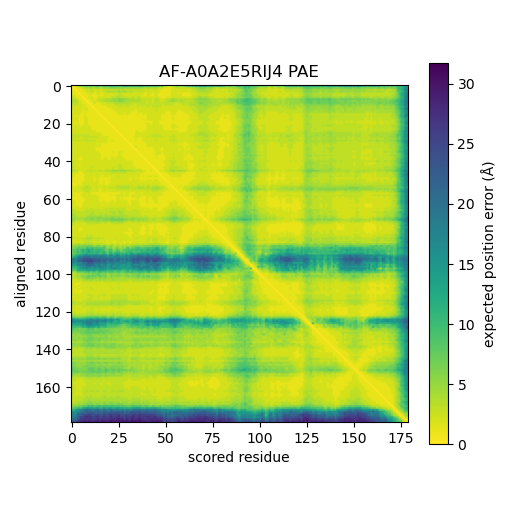OM 569 O O . MET A 1 70 ? 9.142 -0.431 -15.373 1.00 95.88 70 MET A O 1
ATOM 573 N N . GLY A 1 71 ? 8.120 1.355 -16.270 1.00 95.69 71 GLY A N 1
ATOM 574 C CA . GLY A 1 71 ? 7.689 0.723 -17.515 1.00 95.69 71 GLY A CA 1
ATOM 575 C C . GLY A 1 71 ? 6.182 0.827 -17.760 1.00 95.69 71 GLY A C 1
ATOM 576 O O . GLY A 1 71 ? 5.388 1.042 -16.847 1.00 95.69 71 GLY A O 1
ATOM 577 N N . GLU A 1 72 ? 5.772 0.624 -19.013 1.00 94.12 72 GLU A N 1
ATOM 578 C CA . GLU A 1 72 ? 4.391 0.827 -19.488 1.00 94.12 72 GLU A CA 1
ATOM 579 C C . GLU A 1 72 ? 3.334 0.026 -18.707 1.00 94.12 72 GLU A C 1
ATOM 581 O O . GLU A 1 72 ? 2.211 0.485 -18.496 1.00 94.12 72 GLU A O 1
ATOM 586 N N . HIS A 1 73 ? 3.698 -1.166 -18.233 1.00 95.81 73 HIS A N 1
ATOM 587 C CA . HIS A 1 73 ? 2.801 -2.053 -17.492 1.00 95.81 73 HIS A CA 1
ATOM 588 C C . HIS A 1 73 ? 3.090 -2.085 -15.990 1.00 95.81 73 HIS A C 1
ATOM 590 O O . HIS A 1 73 ? 2.604 -2.975 -15.298 1.00 95.81 73 HIS A O 1
ATOM 596 N N . ALA A 1 74 ? 3.904 -1.177 -15.463 1.00 98.00 74 ALA A N 1
ATOM 597 C CA . ALA A 1 74 ? 4.252 -1.184 -14.052 1.00 98.00 74 ALA A CA 1
ATOM 598 C C . ALA A 1 74 ? 3.131 -0.603 -13.178 1.00 98.00 74 ALA A C 1
ATOM 600 O O . ALA A 1 74 ? 2.504 0.408 -13.505 1.00 98.00 74 ALA A O 1
ATOM 601 N N . TRP A 1 75 ? 2.905 -1.236 -12.029 1.00 98.56 75 TRP A N 1
ATOM 602 C CA . TRP A 1 75 ? 1.940 -0.801 -11.024 1.00 98.56 75 TRP A CA 1
ATOM 603 C C . TRP A 1 75 ? 2.616 -0.651 -9.675 1.00 98.56 75 TRP A C 1
ATOM 605 O O . TRP A 1 75 ? 3.314 -1.551 -9.216 1.00 98.56 75 TRP A O 1
ATOM 615 N N . ARG A 1 76 ? 2.350 0.458 -8.992 1.00 97.75 76 ARG A N 1
ATOM 616 C CA . ARG A 1 76 ? 2.695 0.613 -7.585 1.00 97.75 76 ARG A CA 1
ATOM 617 C C . ARG A 1 76 ? 1.557 0.078 -6.731 1.00 97.75 76 ARG A C 1
ATOM 619 O O . ARG A 1 76 ? 0.417 0.507 -6.885 1.00 97.75 76 ARG A O 1
ATOM 626 N N . ILE A 1 77 ? 1.878 -0.808 -5.799 1.00 98.06 77 ILE A N 1
ATOM 627 C CA . ILE A 1 77 ? 0.947 -1.386 -4.827 1.00 98.06 77 ILE A CA 1
ATOM 628 C C . ILE A 1 77 ? 1.297 -0.919 -3.411 1.00 98.06 77 ILE A C 1
ATOM 630 O O . ILE A 1 77 ? 2.372 -0.368 -3.167 1.00 98.06 77 ILE A O 1
ATOM 634 N N . LEU A 1 78 ? 0.377 -1.124 -2.463 1.00 95.81 78 LEU A N 1
ATOM 635 C CA . LEU A 1 78 ? 0.507 -0.652 -1.075 1.00 95.81 78 LEU A CA 1
ATOM 636 C C . LEU A 1 78 ? 0.701 0.873 -0.960 1.00 95.81 78 LEU A C 1
ATOM 638 O O . LEU A 1 78 ? 1.250 1.378 0.025 1.00 95.81 78 LEU A O 1
ATOM 642 N N . PHE A 1 79 ? 0.216 1.629 -1.948 1.00 95.88 79 PHE A N 1
ATOM 643 C CA . PHE A 1 79 ? 0.211 3.083 -1.909 1.00 95.88 79 PHE A CA 1
ATOM 644 C C . PHE A 1 79 ? -0.582 3.555 -0.693 1.00 95.88 79 PHE A C 1
ATOM 646 O O . PHE A 1 79 ? -1.744 3.177 -0.526 1.00 95.88 79 PHE A O 1
ATOM 653 N N . ARG A 1 80 ? 0.055 4.368 0.167 1.00 94.00 80 ARG A N 1
ATOM 654 C CA . ARG A 1 80 ? -0.550 4.877 1.415 1.00 94.00 80 ARG A CA 1
ATOM 655 C C . ARG A 1 80 ? -1.165 3.753 2.266 1.00 94.00 80 ARG A C 1
ATOM 657 O O . ARG A 1 80 ? -2.184 3.960 2.927 1.00 94.00 80 ARG A O 1
ATOM 664 N N . GLY A 1 81 ? -0.547 2.570 2.209 1.00 94.31 81 GLY A N 1
ATOM 665 C CA . GLY A 1 81 ? -0.921 1.416 3.011 1.00 94.31 81 GLY A CA 1
ATOM 666 C C . GLY A 1 81 ? -0.848 1.759 4.493 1.00 94.31 81 GLY A C 1
ATOM 667 O O . GLY A 1 81 ? 0.186 2.228 4.971 1.00 94.31 81 GLY A O 1
ATOM 668 N N . CYS A 1 82 ? -1.950 1.555 5.203 1.00 92.44 82 CYS A N 1
ATOM 669 C CA . CYS A 1 82 ? -2.088 1.914 6.604 1.00 92.44 82 CYS A CA 1
ATOM 670 C C . CYS A 1 82 ? -2.988 0.902 7.312 1.00 92.44 82 CYS A C 1
ATOM 672 O O . CYS A 1 82 ? -4.001 0.474 6.762 1.00 92.44 82 CYS A O 1
ATOM 674 N N . GLU A 1 83 ? -2.604 0.529 8.525 1.00 92.62 83 GLU A N 1
ATOM 675 C CA . GLU A 1 83 ? -3.344 -0.362 9.410 1.00 92.62 83 GLU A CA 1
ATOM 676 C C . GLU A 1 83 ? -3.432 0.296 10.789 1.00 92.62 83 GLU A C 1
ATOM 678 O O . GLU A 1 83 ? -2.423 0.796 11.297 1.00 92.62 83 GLU A O 1
ATOM 683 N N . LEU A 1 84 ? -4.624 0.295 11.388 1.00 91.81 84 LEU A N 1
ATOM 684 C CA . LEU A 1 84 ? -4.823 0.832 12.730 1.00 91.81 84 LEU A CA 1
ATOM 685 C C . LEU A 1 84 ? -4.167 -0.079 13.789 1.00 91.81 84 LEU A C 1
ATOM 687 O O . LEU A 1 84 ? -4.303 -1.306 13.723 1.00 91.81 84 LEU A O 1
ATOM 691 N N . PRO A 1 85 ? -3.474 0.487 14.796 1.00 87.00 85 PRO A N 1
ATOM 692 C CA . PRO A 1 85 ? -2.803 -0.292 15.832 1.00 87.00 85 PRO A CA 1
ATOM 693 C C . PRO A 1 85 ? -3.743 -1.247 16.575 1.00 87.00 85 PRO A C 1
ATOM 695 O O . PRO A 1 85 ? -4.873 -0.903 16.916 1.00 87.00 85 PRO A O 1
ATOM 698 N N . GLY A 1 86 ? -3.256 -2.455 16.870 1.00 82.94 86 GLY A N 1
ATOM 699 C CA . GLY A 1 86 ? -3.989 -3.439 17.674 1.00 82.94 86 GLY A CA 1
ATOM 700 C C . GLY A 1 86 ? -5.183 -4.098 16.974 1.00 82.94 86 GLY A C 1
ATOM 701 O O . GLY A 1 86 ? -5.911 -4.838 17.631 1.00 82.94 86 GLY A O 1
ATOM 702 N N . LYS A 1 87 ? -5.387 -3.854 15.671 1.00 81.12 87 LYS A N 1
ATOM 703 C CA . LYS A 1 87 ? -6.476 -4.463 14.889 1.00 81.12 87 LYS A CA 1
ATOM 704 C C . LYS A 1 87 ? -6.076 -5.742 14.149 1.00 81.12 87 LYS A C 1
ATOM 706 O O . LYS A 1 87 ? -6.958 -6.516 13.792 1.00 81.12 87 LYS A O 1
ATOM 711 N N . SER A 1 88 ? -4.782 -6.022 13.949 1.00 76.19 88 SER A N 1
ATOM 712 C CA . SER A 1 88 ? -4.368 -7.323 13.404 1.00 76.19 88 SER A CA 1
ATOM 713 C C . SER A 1 88 ? -4.734 -8.457 14.369 1.00 76.19 88 SER A C 1
ATOM 715 O O . SER A 1 88 ? -4.287 -8.444 15.522 1.00 76.19 88 SER A O 1
ATOM 717 N N . PRO A 1 89 ? -5.441 -9.505 13.912 1.00 73.06 89 PRO A N 1
ATOM 718 C CA . PRO A 1 89 ? -5.606 -10.722 14.698 1.00 73.06 89 PRO A CA 1
ATOM 719 C C . PRO A 1 89 ? -4.337 -11.591 14.694 1.00 73.06 89 PRO A C 1
ATOM 721 O O . PRO A 1 89 ? -4.261 -12.575 15.431 1.00 73.06 89 PRO A O 1
ATOM 724 N N . HIS A 1 90 ? -3.333 -11.256 13.875 1.00 74.12 90 HIS A N 1
ATOM 725 C CA . HIS A 1 90 ? -2.107 -12.039 13.730 1.00 74.12 90 HIS A CA 1
ATOM 726 C C . HIS A 1 90 ? -1.058 -11.580 14.740 1.00 74.12 90 HIS A C 1
ATOM 728 O O . HIS A 1 90 ? -0.537 -10.469 14.663 1.00 74.12 90 HIS A O 1
ATOM 734 N N . LYS A 1 91 ? -0.734 -12.455 15.696 1.00 64.56 91 LYS A N 1
ATOM 735 C CA . LYS A 1 91 ? 0.243 -12.192 16.761 1.00 64.56 91 LYS A CA 1
ATOM 736 C C . LYS A 1 91 ? 1.587 -12.869 16.468 1.00 64.56 91 LYS A C 1
ATOM 738 O O . LYS A 1 91 ? 1.634 -13.937 15.865 1.00 64.56 91 LYS A O 1
ATOM 743 N N . GLY A 1 92 ? 2.676 -12.269 16.956 1.00 57.44 92 GLY A N 1
ATOM 744 C CA . GLY A 1 92 ? 4.034 -12.834 16.927 1.00 57.44 92 GLY A CA 1
ATOM 745 C C . GLY A 1 92 ? 4.998 -12.114 15.979 1.00 57.44 92 GLY A C 1
ATOM 746 O O . GLY A 1 92 ? 4.649 -11.121 15.351 1.00 57.44 92 GLY A O 1
ATOM 747 N N . LEU A 1 93 ? 6.231 -12.612 15.871 1.00 51.75 93 LEU A N 1
ATOM 748 C CA . LEU A 1 93 ? 7.204 -12.189 14.858 1.00 51.75 93 LEU A CA 1
ATOM 749 C C . LEU A 1 93 ? 7.111 -13.161 13.680 1.00 51.75 93 LEU A C 1
ATOM 751 O O . LEU A 1 93 ? 7.393 -14.347 13.840 1.00 51.75 93 LEU A O 1
ATOM 755 N N . SER A 1 94 ? 6.718 -12.686 12.499 1.00 59.97 94 SER A N 1
ATOM 756 C CA . SER A 1 94 ? 6.712 -13.516 11.292 1.00 59.97 94 SER A CA 1
ATOM 757 C C . SER A 1 94 ? 7.815 -13.070 10.342 1.00 59.97 94 SER A C 1
ATOM 759 O O . SER A 1 94 ? 7.996 -11.883 10.074 1.00 59.97 94 SER A O 1
ATOM 761 N N . LYS A 1 95 ? 8.565 -14.044 9.815 1.00 57.12 95 LYS A N 1
ATOM 762 C CA . LYS A 1 95 ? 9.724 -13.775 8.957 1.00 57.12 95 LYS A CA 1
ATOM 763 C C . LYS A 1 95 ? 9.359 -13.019 7.662 1.00 57.12 95 LYS A C 1
ATOM 765 O O . LYS A 1 95 ? 10.227 -12.400 7.084 1.00 57.12 95 LYS A O 1
ATOM 770 N N . GLY A 1 96 ? 8.109 -13.008 7.205 1.00 58.97 96 GLY A N 1
ATOM 771 C CA . GLY A 1 96 ? 7.713 -12.288 5.981 1.00 58.97 96 GLY A CA 1
ATOM 772 C C . GLY A 1 96 ? 6.810 -11.079 6.206 1.00 58.97 96 GLY A C 1
ATOM 773 O O . GLY A 1 96 ? 6.106 -10.707 5.280 1.00 58.97 96 GLY A O 1
ATOM 774 N N . ASP A 1 97 ? 6.753 -10.530 7.425 1.00 67.31 97 ASP A N 1
ATOM 775 C CA . ASP A 1 97 ? 5.758 -9.509 7.808 1.00 67.31 97 ASP A CA 1
ATOM 776 C C . ASP A 1 97 ? 4.301 -9.954 7.551 1.00 67.31 97 ASP A C 1
ATOM 778 O O . ASP A 1 97 ? 3.391 -9.164 7.322 1.00 67.31 97 ASP A O 1
ATOM 782 N N . TRP A 1 98 ? 4.048 -11.260 7.647 1.00 67.12 98 TRP A N 1
ATOM 783 C CA . TRP A 1 98 ? 2.731 -11.883 7.482 1.00 67.12 98 TRP A CA 1
ATOM 784 C C . TRP A 1 98 ? 1.711 -11.481 8.555 1.00 67.12 98 TRP A C 1
ATOM 786 O O . TRP A 1 98 ? 0.549 -11.883 8.478 1.00 67.12 98 TRP A O 1
ATOM 796 N N . ASN A 1 99 ? 2.137 -10.718 9.560 1.00 69.31 99 ASN A N 1
ATOM 797 C CA . ASN A 1 99 ? 1.252 -10.176 10.587 1.00 69.31 99 ASN A CA 1
ATOM 798 C C . ASN A 1 99 ? 0.634 -8.842 10.165 1.00 69.31 99 ASN A C 1
ATOM 800 O O . ASN A 1 99 ? -0.410 -8.472 10.695 1.00 69.31 99 ASN A O 1
ATOM 804 N N . SER A 1 100 ? 1.247 -8.160 9.194 1.00 79.88 100 SER A N 1
ATOM 805 C CA . SER A 1 100 ? 0.690 -6.970 8.566 1.00 79.88 100 SER A CA 1
ATOM 806 C C . SER A 1 100 ? -0.507 -7.366 7.710 1.00 79.88 100 SER A C 1
ATOM 808 O O . SER A 1 100 ? -0.388 -8.174 6.777 1.00 79.88 100 SER A O 1
ATOM 810 N N . LEU A 1 101 ? -1.670 -6.773 7.995 1.00 81.94 101 LEU A N 1
ATOM 811 C CA . LEU A 1 101 ? -2.868 -6.977 7.181 1.00 81.94 101 LEU A CA 1
ATOM 812 C C . LEU A 1 101 ? -2.597 -6.575 5.729 1.00 81.94 101 LEU A C 1
ATOM 814 O O . LEU A 1 101 ? -3.090 -7.208 4.790 1.00 81.94 101 LEU A O 1
ATOM 818 N N . THR A 1 102 ? -1.736 -5.572 5.548 1.00 80.94 102 THR A N 1
ATOM 819 C CA . THR A 1 102 ? -1.402 -5.057 4.227 1.00 80.94 102 THR A CA 1
ATOM 820 C C . THR A 1 102 ? -0.593 -6.030 3.375 1.00 80.94 102 THR A C 1
ATOM 822 O O . THR A 1 102 ? -0.935 -6.264 2.216 1.00 80.94 102 THR A O 1
ATOM 825 N N . GLN A 1 103 ? 0.387 -6.707 3.968 1.00 83.19 103 GLN A N 1
ATOM 826 C CA . GLN A 1 103 ? 1.159 -7.749 3.292 1.00 83.19 103 GLN A CA 1
ATOM 827 C C . GLN A 1 103 ? 0.327 -9.011 3.053 1.00 83.19 103 GLN A C 1
ATOM 829 O O . GLN A 1 103 ? 0.394 -9.607 1.982 1.00 83.19 103 GLN A O 1
ATOM 834 N N . ARG A 1 104 ? -0.478 -9.438 4.035 1.00 87.25 104 ARG A N 1
ATOM 835 C CA . ARG A 1 104 ? -1.176 -10.735 3.992 1.00 87.25 104 ARG A CA 1
ATOM 836 C C . ARG A 1 104 ? -2.445 -10.741 3.137 1.00 87.25 104 ARG A C 1
ATOM 838 O O . ARG A 1 104 ? -2.776 -11.785 2.560 1.00 87.25 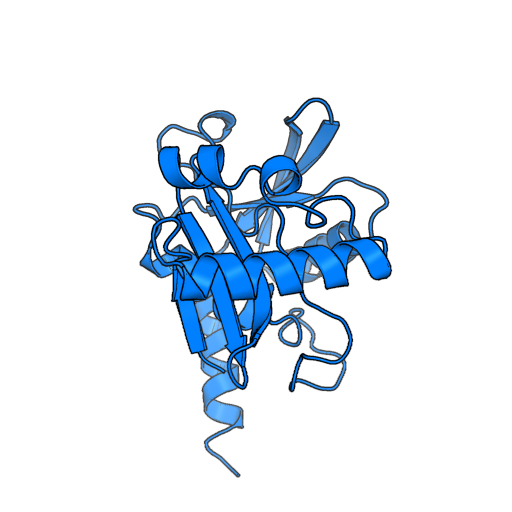104 ARG A O 1
ATOM 845 N N . TYR A 1 105 ? -3.158 -9.615 3.079 1.00 90.62 105 TYR A N 1
ATOM 846 C CA . TYR A 1 105 ? -4.481 -9.535 2.452 1.00 90.62 105 TYR A CA 1
ATOM 847 C C . TYR A 1 105 ? -4.573 -8.538 1.295 1.00 90.62 105 TYR A C 1
ATOM 849 O O . TYR A 1 105 ? -5.268 -8.856 0.332 1.00 90.62 105 TYR A O 1
ATOM 857 N N . PHE A 1 106 ? -3.871 -7.395 1.322 1.00 95.31 106 PHE A N 1
ATOM 858 C CA . PHE A 1 106 ? -3.926 -6.458 0.188 1.00 95.31 106 PHE A CA 1
ATOM 859 C C . PHE A 1 106 ? -3.076 -6.920 -1.001 1.00 95.31 106 PHE A C 1
ATOM 861 O O . PHE A 1 106 ? -3.561 -6.848 -2.123 1.00 95.31 106 PHE A O 1
ATOM 868 N N . ILE A 1 107 ? -1.865 -7.463 -0.798 1.00 95.38 107 ILE A N 1
ATOM 869 C CA . ILE A 1 107 ? -1.039 -7.954 -1.924 1.00 95.38 107 ILE A CA 1
ATOM 870 C C . ILE A 1 107 ? -1.770 -8.971 -2.820 1.00 95.38 107 ILE A C 1
ATOM 872 O O . ILE A 1 107 ? -1.784 -8.752 -4.028 1.00 95.38 107 ILE A O 1
ATOM 876 N N . PRO A 1 108 ? -2.424 -10.031 -2.300 1.00 94.69 108 PRO A N 1
ATOM 877 C CA . PRO A 1 108 ? -3.182 -10.962 -3.137 1.00 94.69 108 PRO A CA 1
ATOM 878 C C . PRO A 1 108 ? -4.271 -10.251 -3.937 1.00 94.69 108 PRO A C 1
ATOM 880 O O . PRO A 1 108 ? -4.461 -10.537 -5.113 1.00 94.69 108 PRO A O 1
ATOM 883 N N . ARG A 1 109 ? -4.935 -9.265 -3.322 1.00 96.44 109 ARG A N 1
ATOM 884 C CA . ARG A 1 109 ? -5.962 -8.485 -4.003 1.00 96.44 109 ARG A CA 1
ATOM 885 C C . ARG A 1 109 ? -5.387 -7.621 -5.122 1.00 96.44 109 ARG A C 1
ATOM 887 O O . ARG A 1 109 ? -6.017 -7.494 -6.165 1.00 96.44 109 ARG A O 1
ATOM 894 N N . PHE A 1 110 ? -4.195 -7.061 -4.937 1.00 97.88 110 PHE A N 1
ATOM 895 C CA . PHE A 1 110 ? -3.506 -6.326 -5.994 1.00 97.88 110 PHE A CA 1
ATOM 896 C C . PHE A 1 110 ? -3.016 -7.231 -7.120 1.00 97.88 110 PHE A C 1
ATOM 898 O O . PHE A 1 110 ? -3.129 -6.824 -8.269 1.00 97.88 110 PHE A O 1
ATOM 905 N N . ILE A 1 111 ? -2.533 -8.439 -6.813 1.00 97.38 111 ILE A N 1
ATOM 906 C CA . ILE A 1 111 ? -2.172 -9.446 -7.825 1.00 97.38 111 ILE A CA 1
ATOM 907 C C . ILE A 1 111 ? -3.390 -9.798 -8.689 1.00 97.38 111 ILE A C 1
ATOM 909 O O . ILE A 1 111 ? -3.266 -9.905 -9.901 1.00 97.38 111 ILE A O 1
ATOM 913 N N . GLU A 1 112 ? -4.567 -9.955 -8.080 1.00 96.75 112 GLU A N 1
ATOM 914 C CA . GLU A 1 112 ? -5.807 -10.247 -8.812 1.00 96.75 112 GLU A CA 1
ATOM 915 C C . GLU A 1 112 ? -6.325 -9.057 -9.630 1.00 96.75 112 GLU A C 1
ATOM 917 O O . GLU A 1 112 ? -6.911 -9.247 -10.691 1.00 96.75 112 GLU A O 1
ATOM 922 N N . TRP A 1 113 ? -6.198 -7.839 -9.099 1.00 97.56 113 TRP A N 1
ATOM 923 C CA . TRP A 1 113 ? -6.844 -6.659 -9.673 1.00 97.56 113 TRP A CA 1
ATOM 924 C C . TRP A 1 113 ? -5.976 -5.937 -10.708 1.00 97.56 113 TRP A C 1
ATOM 926 O O . TRP A 1 113 ? -6.500 -5.430 -11.699 1.00 97.56 113 TRP A O 1
ATOM 936 N N . CYS A 1 114 ? -4.660 -5.867 -10.495 1.00 97.62 114 CYS A N 1
ATOM 937 C CA . CYS A 1 114 ? -3.767 -5.194 -11.430 1.00 97.62 114 CYS A CA 1
ATOM 938 C C . CYS A 1 114 ? -3.607 -6.056 -12.694 1.00 97.62 114 CYS A C 1
ATOM 940 O O . CYS A 1 114 ? -3.260 -7.231 -12.584 1.00 97.62 114 CYS A O 1
ATOM 942 N N . PRO A 1 115 ? -3.763 -5.492 -13.904 1.00 96.06 115 PRO A N 1
ATOM 943 C CA . PRO A 1 115 ? -3.597 -6.223 -15.160 1.00 96.06 115 PRO A CA 1
ATOM 944 C C . PRO A 1 115 ? -2.109 -6.389 -15.527 1.00 96.06 115 PRO A C 1
ATOM 946 O O . PRO A 1 115 ? -1.703 -6.117 -16.654 1.00 96.06 115 PRO A O 1
ATOM 949 N N . SER A 1 116 ? -1.258 -6.736 -14.558 1.00 97.19 116 SER A N 1
ATOM 950 C CA . SER A 1 116 ? 0.190 -6.829 -14.741 1.00 97.19 116 SER A CA 1
ATOM 951 C C . SER A 1 116 ? 0.856 -7.665 -13.656 1.00 97.19 116 SER A C 1
ATOM 953 O O . SER A 1 116 ? 0.441 -7.658 -12.500 1.00 97.19 116 SER A O 1
ATOM 955 N N . VAL A 1 117 ? 1.958 -8.313 -14.029 1.00 96.56 117 VAL A N 1
ATOM 956 C CA . VAL A 1 117 ? 2.879 -8.975 -13.093 1.00 96.56 117 VAL A CA 1
ATOM 957 C C . VAL A 1 117 ? 3.969 -8.038 -12.559 1.00 96.56 117 VAL A C 1
ATOM 959 O O . VAL A 1 117 ? 4.663 -8.372 -11.603 1.00 96.56 117 VAL A O 1
ATOM 962 N N . ASN A 1 118 ? 4.130 -6.852 -13.153 1.00 98.06 118 ASN A N 1
ATOM 963 C CA . ASN A 1 118 ? 5.132 -5.868 -12.750 1.00 98.06 118 ASN A CA 1
ATOM 964 C C . ASN A 1 118 ? 4.578 -4.990 -11.620 1.00 98.06 118 ASN A C 1
ATOM 966 O O . ASN A 1 118 ? 4.110 -3.872 -11.848 1.00 98.06 118 ASN A O 1
ATOM 970 N N . LEU A 1 119 ? 4.604 -5.533 -10.401 1.00 98.56 119 LEU A N 1
ATOM 971 C CA . LEU A 1 119 ? 4.099 -4.878 -9.196 1.00 98.56 119 LEU A CA 1
ATOM 972 C C . LEU A 1 119 ? 5.255 -4.384 -8.325 1.00 98.56 119 LEU A C 1
ATOM 974 O O . LEU A 1 119 ? 6.161 -5.148 -7.998 1.00 98.56 119 LEU A O 1
ATOM 978 N N . TYR A 1 120 ? 5.191 -3.122 -7.911 1.00 97.88 120 TYR A N 1
ATOM 979 C CA . TYR A 1 120 ? 6.253 -2.443 -7.180 1.00 97.88 120 TYR A CA 1
ATOM 980 C C . TYR A 1 120 ? 5.748 -1.873 -5.859 1.00 97.88 120 TYR A C 1
ATOM 982 O O . TYR A 1 120 ? 4.656 -1.314 -5.763 1.00 97.88 120 TYR A O 1
ATOM 990 N N . ILE A 1 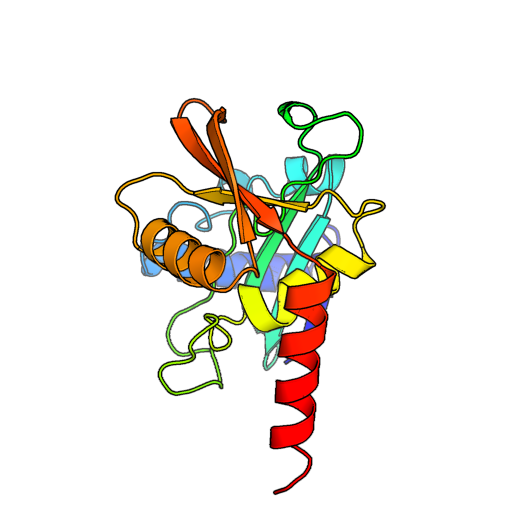121 ? 6.581 -1.968 -4.834 1.00 95.88 121 ILE A N 1
ATOM 991 C CA . ILE A 1 121 ? 6.418 -1.291 -3.552 1.00 95.88 121 ILE A CA 1
ATOM 992 C C . ILE A 1 121 ? 7.528 -0.259 -3.460 1.00 95.88 121 ILE A C 1
ATOM 994 O O . ILE A 1 121 ? 8.650 -0.493 -3.901 1.00 95.88 121 ILE A O 1
ATOM 998 N N . THR A 1 122 ? 7.233 0.889 -2.865 1.00 94.12 122 THR A N 1
ATOM 999 C CA . THR A 1 122 ? 8.240 1.929 -2.676 1.00 94.12 122 THR A CA 1
ATOM 1000 C C . THR A 1 122 ? 8.316 2.345 -1.216 1.00 94.12 122 THR A C 1
ATOM 1002 O O . THR A 1 122 ? 7.308 2.405 -0.505 1.00 94.12 122 THR A O 1
ATOM 1005 N N . THR A 1 123 ? 9.525 2.645 -0.758 1.00 91.75 123 THR A N 1
ATOM 1006 C CA . THR A 1 123 ? 9.784 3.093 0.615 1.00 91.75 123 THR A CA 1
ATOM 1007 C C . THR A 1 123 ? 10.772 4.240 0.619 1.00 91.75 123 THR A C 1
ATOM 1009 O O . THR A 1 123 ? 11.655 4.282 -0.226 1.00 91.75 123 THR A O 1
ATOM 1012 N N . HIS A 1 124 ? 10.681 5.125 1.603 1.00 84.88 124 HIS A N 1
ATOM 1013 C CA . HIS A 1 124 ? 11.740 6.096 1.871 1.00 84.88 124 HIS A CA 1
ATOM 1014 C C . HIS A 1 124 ? 12.792 5.480 2.795 1.00 84.88 124 HIS A C 1
ATOM 1016 O O . HIS A 1 124 ? 12.446 4.654 3.637 1.00 84.88 124 HIS A O 1
ATOM 1022 N N . GLU A 1 125 ? 14.052 5.888 2.688 1.00 68.56 125 GLU A N 1
ATOM 1023 C CA . GLU A 1 125 ? 15.054 5.506 3.684 1.00 68.56 125 GLU A CA 1
ATOM 1024 C C . GLU A 1 125 ? 14.721 6.087 5.071 1.00 68.56 125 GLU A C 1
ATOM 1026 O O . GLU A 1 125 ? 13.982 7.064 5.212 1.00 68.56 125 GLU A O 1
ATOM 1031 N N . GLY A 1 126 ? 15.232 5.450 6.128 1.00 62.09 126 GLY A N 1
ATOM 1032 C CA . GLY A 1 126 ? 15.087 5.933 7.507 1.00 62.09 126 GLY A CA 1
ATOM 1033 C C . GLY A 1 126 ? 13.743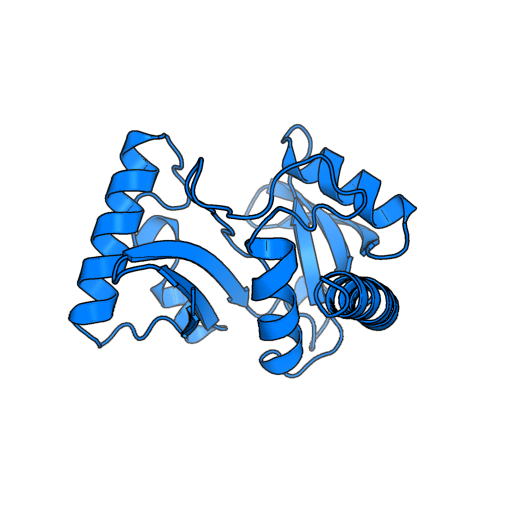 5.643 8.189 1.00 62.09 126 GLY A C 1
ATOM 1034 O O . GLY A 1 126 ? 13.630 5.842 9.397 1.00 62.09 126 GLY A O 1
ATOM 1035 N N . ILE A 1 127 ? 12.741 5.108 7.480 1.00 71.38 127 ILE A N 1
ATOM 1036 C CA . ILE A 1 127 ? 11.474 4.668 8.091 1.00 71.38 127 ILE A CA 1
ATOM 1037 C C . ILE A 1 127 ? 11.459 3.160 8.366 1.00 71.38 127 ILE A C 1
ATOM 1039 O O . ILE A 1 127 ? 12.066 2.365 7.647 1.00 71.38 127 ILE A O 1
ATOM 1043 N N . ARG A 1 128 ? 10.704 2.745 9.395 1.00 70.94 128 ARG A N 1
ATOM 1044 C CA . ARG A 1 128 ? 10.554 1.335 9.811 1.00 70.94 128 ARG A CA 1
ATOM 1045 C C . ARG A 1 128 ? 10.253 0.399 8.634 1.00 70.94 128 ARG A C 1
ATOM 1047 O O . ARG A 1 128 ? 10.859 -0.663 8.534 1.00 70.94 128 ARG A O 1
ATOM 1054 N N . ASN A 1 129 ? 9.369 0.821 7.728 1.00 75.88 129 ASN A N 1
ATOM 1055 C CA . ASN A 1 129 ? 8.946 0.017 6.580 1.00 75.88 129 ASN A CA 1
ATOM 1056 C C . ASN A 1 129 ? 10.097 -0.318 5.623 1.00 75.88 129 ASN A C 1
ATOM 1058 O O . ASN A 1 129 ? 10.098 -1.409 5.066 1.00 75.88 129 ASN A O 1
ATOM 1062 N N . HIS A 1 130 ? 11.090 0.562 5.463 1.00 81.56 130 HIS A N 1
ATOM 1063 C CA . HIS A 1 130 ? 12.239 0.287 4.599 1.00 81.56 130 HIS A CA 1
ATOM 1064 C C . HIS A 1 130 ? 13.061 -0.893 5.125 1.00 81.56 130 HIS A C 1
ATOM 1066 O O . HIS A 1 130 ? 13.336 -1.828 4.382 1.00 81.56 130 HIS A O 1
ATOM 1072 N N . ARG A 1 131 ? 13.348 -0.923 6.436 1.00 82.25 131 ARG A N 1
ATOM 1073 C CA . ARG A 1 131 ? 14.048 -2.057 7.070 1.00 82.25 131 ARG A CA 1
ATOM 1074 C C . ARG A 1 131 ? 13.289 -3.373 6.886 1.00 82.25 131 ARG A C 1
ATOM 1076 O O . ARG A 1 131 ? 13.907 -4.405 6.629 1.00 82.25 131 ARG A O 1
ATOM 1083 N N . THR A 1 132 ? 11.959 -3.332 6.996 1.00 83.81 132 THR A N 1
ATOM 1084 C CA . THR A 1 132 ? 11.104 -4.493 6.724 1.00 83.81 132 THR A CA 1
ATOM 1085 C C . THR A 1 132 ? 11.236 -4.949 5.271 1.00 83.81 132 THR A C 1
ATOM 1087 O O . THR A 1 132 ? 11.426 -6.141 5.041 1.00 83.81 132 THR A O 1
ATOM 1090 N N . MET A 1 133 ? 11.204 -4.032 4.295 1.00 86.50 133 MET A N 1
ATOM 1091 C CA . MET A 1 133 ? 11.342 -4.399 2.880 1.00 86.50 133 MET A CA 1
ATOM 1092 C C . MET A 1 133 ? 12.706 -5.022 2.590 1.00 86.50 133 MET A C 1
ATOM 1094 O O . MET A 1 133 ? 12.755 -6.060 1.942 1.00 86.50 133 MET A O 1
ATOM 1098 N N . SER A 1 134 ? 13.798 -4.495 3.156 1.00 85.62 134 SER A N 1
ATOM 1099 C CA . SER A 1 134 ? 15.126 -5.107 3.004 1.00 85.62 134 SER A CA 1
ATOM 1100 C C . SER A 1 134 ? 15.169 -6.542 3.544 1.00 85.62 134 SER A C 1
ATOM 1102 O O . SER A 1 134 ? 15.823 -7.413 2.971 1.00 85.62 134 SER A O 1
ATOM 1104 N N . TYR A 1 135 ? 14.476 -6.817 4.653 1.00 85.81 135 TYR A N 1
ATOM 1105 C CA . TYR A 1 135 ? 14.402 -8.164 5.222 1.00 85.81 135 TYR A CA 1
ATOM 1106 C C . TYR A 1 135 ? 13.564 -9.121 4.365 1.00 85.81 135 TYR A C 1
ATOM 1108 O O . TYR A 1 135 ? 13.970 -10.263 4.149 1.00 85.81 135 TYR A O 1
ATOM 1116 N N . ILE A 1 136 ? 12.431 -8.647 3.844 1.00 86.3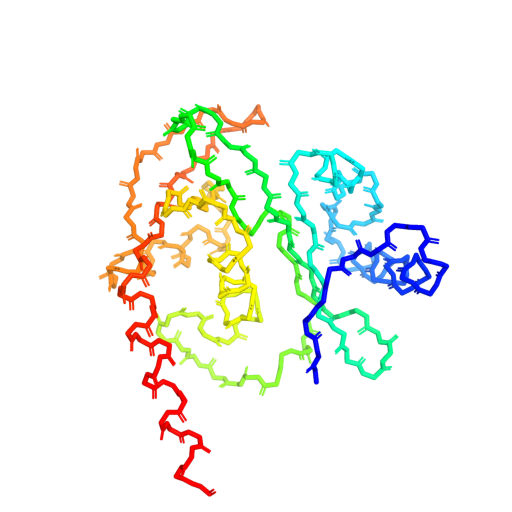8 136 ILE A N 1
ATOM 1117 C CA . ILE A 1 136 ? 11.582 -9.383 2.898 1.00 86.38 136 ILE A CA 1
ATOM 1118 C C . ILE A 1 136 ? 12.339 -9.640 1.580 1.00 86.38 136 ILE A C 1
ATOM 1120 O O . ILE A 1 136 ? 12.235 -10.726 1.009 1.00 86.38 136 ILE A O 1
ATOM 1124 N N . ALA A 1 137 ? 13.170 -8.695 1.134 1.00 89.88 137 ALA A N 1
ATOM 1125 C CA . ALA A 1 137 ? 13.985 -8.833 -0.068 1.00 89.88 137 ALA A CA 1
ATOM 1126 C C . ALA A 1 137 ? 15.078 -9.899 0.078 1.00 89.88 137 ALA A C 1
ATOM 1128 O O . ALA A 1 137 ? 15.226 -10.762 -0.780 1.00 89.88 137 ALA A O 1
ATOM 1129 N N . ARG A 1 138 ? 15.763 -9.964 1.231 1.00 88.38 138 ARG A N 1
ATOM 1130 C CA . ARG A 1 138 ? 16.716 -11.058 1.543 1.00 88.38 138 ARG A CA 1
ATOM 1131 C C . ARG A 1 138 ? 16.085 -12.449 1.524 1.00 88.38 138 ARG A C 1
ATOM 1133 O O . ARG A 1 138 ? 16.790 -13.452 1.541 1.00 88.38 138 ARG A O 1
ATOM 1140 N N . GLN A 1 139 ? 14.761 -12.517 1.546 1.00 87.19 139 GLN A N 1
ATOM 1141 C CA . GLN A 1 139 ? 14.012 -13.754 1.453 1.00 87.19 139 GLN A CA 1
ATOM 1142 C C . GLN A 1 139 ? 13.555 -14.088 0.031 1.00 87.19 139 GLN A C 1
ATOM 1144 O O . GLN A 1 139 ? 12.916 -15.123 -0.134 1.00 87.19 139 GLN A O 1
ATOM 1149 N N . GLY A 1 140 ? 13.851 -13.254 -0.965 1.00 90.88 140 GLY A N 1
ATOM 1150 C CA . GLY A 1 140 ? 13.438 -13.447 -2.356 1.00 90.88 140 GLY A CA 1
ATOM 1151 C C . GLY A 1 140 ? 11.961 -13.147 -2.623 1.00 90.88 140 GLY A C 1
ATOM 1152 O O . GLY A 1 140 ? 11.450 -13.520 -3.668 1.00 90.88 140 GLY A O 1
ATOM 1153 N N . ILE A 1 141 ? 11.251 -12.515 -1.680 1.00 92.69 141 ILE A N 1
ATOM 1154 C CA . ILE A 1 141 ? 9.857 -12.076 -1.890 1.00 92.69 141 ILE A CA 1
ATOM 1155 C C . ILE A 1 141 ? 9.827 -10.734 -2.640 1.00 92.69 141 ILE A C 1
ATOM 1157 O O . ILE A 1 141 ? 8.866 -10.440 -3.349 1.00 92.69 141 ILE A O 1
ATOM 1161 N N . LEU A 1 142 ? 10.873 -9.924 -2.470 1.00 94.81 142 LEU A N 1
ATOM 1162 C CA . LEU A 1 142 ? 11.059 -8.655 -3.160 1.00 94.81 142 LEU A CA 1
ATOM 1163 C C . LEU A 1 142 ? 12.444 -8.607 -3.799 1.00 94.81 142 LEU A C 1
ATOM 1165 O O . LEU A 1 142 ? 13.413 -9.038 -3.177 1.00 94.81 142 LEU A O 1
ATOM 1169 N N . ASP A 1 143 ? 12.531 -7.999 -4.973 1.00 95.56 143 ASP A N 1
ATOM 1170 C CA . ASP A 1 143 ? 13.786 -7.668 -5.639 1.00 95.56 143 ASP A CA 1
ATOM 1171 C C . ASP A 1 143 ? 14.009 -6.154 -5.553 1.00 95.56 143 ASP A C 1
ATOM 1173 O O . ASP A 1 143 ? 13.084 -5.369 -5.760 1.00 95.56 143 ASP A O 1
ATOM 1177 N N . TYR A 1 144 ? 15.215 -5.722 -5.181 1.00 95.19 144 TYR A N 1
ATOM 1178 C CA . TYR A 1 144 ? 15.560 -4.300 -5.142 1.00 95.19 144 TYR A CA 1
ATOM 1179 C C . TYR A 1 144 ? 15.943 -3.821 -6.544 1.00 95.19 144 TYR A C 1
ATOM 1181 O O . TYR A 1 144 ? 16.877 -4.353 -7.137 1.00 95.19 144 TYR A O 1
ATOM 1189 N N . GLU A 1 145 ? 15.244 -2.806 -7.046 1.00 95.75 145 GLU A N 1
ATOM 1190 C CA . GLU A 1 145 ? 15.386 -2.285 -8.418 1.00 95.75 145 GLU A CA 1
ATOM 1191 C C . GLU A 1 145 ? 16.131 -0.940 -8.467 1.00 95.75 145 GLU A C 1
ATOM 1193 O O . GLU A 1 145 ? 16.253 -0.323 -9.523 1.00 95.75 145 GLU A O 1
ATOM 1198 N N . GLY A 1 146 ? 16.628 -0.466 -7.322 1.00 93.94 146 GLY A N 1
ATOM 1199 C CA . GLY A 1 146 ? 17.313 0.818 -7.197 1.00 93.94 146 GLY A CA 1
ATOM 1200 C C . GLY A 1 146 ? 16.500 1.876 -6.456 1.00 93.94 146 GLY A C 1
ATOM 1201 O O . GLY A 1 146 ? 15.408 1.627 -5.933 1.00 93.94 146 GLY A O 1
ATOM 1202 N N . ASP A 1 147 ? 17.061 3.082 -6.419 1.00 94.69 147 ASP A N 1
ATOM 1203 C CA . ASP A 1 147 ? 16.420 4.268 -5.865 1.00 94.69 147 ASP A CA 1
ATOM 1204 C C . ASP A 1 147 ? 16.064 5.248 -6.983 1.00 94.69 147 ASP A C 1
ATOM 1206 O O . ASP A 1 147 ? 16.827 5.451 -7.927 1.00 94.69 147 ASP A O 1
ATOM 1210 N N . MET A 1 148 ? 14.918 5.912 -6.852 1.00 94.06 148 MET A N 1
ATOM 1211 C CA . MET A 1 148 ? 14.511 6.976 -7.767 1.00 94.06 148 MET A CA 1
ATOM 1212 C C . MET A 1 148 ? 13.854 8.135 -7.023 1.00 94.06 148 MET A C 1
ATOM 1214 O O . MET A 1 148 ? 13.241 7.970 -5.963 1.00 94.06 148 MET A O 1
ATOM 1218 N N . ASN A 1 149 ? 13.928 9.325 -7.614 1.00 92.06 149 ASN A N 1
ATOM 1219 C CA . ASN A 1 149 ? 13.115 10.449 -7.174 1.00 92.06 149 ASN A CA 1
ATOM 1220 C C . ASN A 1 149 ? 11.669 10.216 -7.600 1.00 92.06 149 ASN A C 1
ATOM 1222 O O . ASN A 1 149 ? 11.336 10.262 -8.780 1.00 92.06 149 ASN A O 1
ATOM 1226 N N . TYR A 1 150 ? 10.802 9.986 -6.620 1.00 88.19 150 TYR A N 1
ATOM 1227 C CA . TYR A 1 150 ? 9.391 9.724 -6.842 1.00 88.19 150 TYR A CA 1
ATOM 1228 C C . TYR A 1 150 ? 8.546 10.529 -5.856 1.00 88.19 150 TYR A C 1
ATOM 1230 O O . TYR A 1 150 ? 8.809 10.527 -4.653 1.00 88.19 150 TYR A O 1
ATOM 1238 N N . PHE A 1 151 ? 7.541 11.262 -6.345 1.00 85.62 151 PHE A N 1
ATOM 1239 C CA . PHE A 1 151 ? 6.785 12.237 -5.540 1.00 85.62 151 PHE A CA 1
ATOM 1240 C C . PHE A 1 151 ? 7.682 13.203 -4.735 1.00 85.62 151 PHE A C 1
ATOM 1242 O O . PHE A 1 151 ? 7.459 13.419 -3.542 1.00 85.62 151 PHE A O 1
ATOM 1249 N N . ASN A 1 152 ? 8.695 13.780 -5.392 1.00 86.19 152 ASN A N 1
ATOM 1250 C CA . ASN A 1 152 ? 9.650 14.742 -4.816 1.00 86.19 152 ASN A CA 1
ATOM 1251 C C . ASN A 1 152 ? 10.444 14.211 -3.613 1.00 86.19 152 ASN A C 1
ATOM 1253 O O . ASN A 1 152 ? 10.857 14.976 -2.742 1.00 86.19 152 ASN A O 1
ATOM 1257 N N . LYS A 1 153 ? 10.631 12.892 -3.539 1.00 88.81 153 LYS A N 1
ATOM 1258 C CA . LYS A 1 153 ? 11.435 12.234 -2.511 1.00 88.81 153 LYS A CA 1
ATOM 1259 C C . LYS A 1 153 ? 12.185 11.059 -3.114 1.00 88.81 153 LYS A C 1
ATOM 1261 O O . LYS A 1 153 ? 11.605 10.311 -3.899 1.00 88.81 153 LYS A O 1
ATOM 1266 N N . THR A 1 154 ? 13.414 10.837 -2.671 1.00 92.75 154 THR A N 1
ATOM 1267 C CA . THR A 1 154 ? 14.125 9.590 -2.955 1.00 92.75 154 THR A CA 1
ATOM 1268 C C . THR A 1 154 ? 13.356 8.420 -2.344 1.00 92.75 154 THR A C 1
ATOM 1270 O O . THR A 1 154 ? 12.928 8.464 -1.180 1.00 92.75 154 THR A O 1
ATOM 1273 N N . GLN A 1 155 ? 13.110 7.401 -3.160 1.00 93.62 155 GLN A N 1
ATOM 1274 C CA . GLN A 1 155 ? 12.415 6.181 -2.783 1.00 93.62 155 GLN A CA 1
ATOM 1275 C C . GLN A 1 155 ? 13.158 4.972 -3.327 1.00 93.62 155 GLN A C 1
ATOM 1277 O O . GLN A 1 155 ? 13.462 4.925 -4.514 1.00 93.62 155 GLN A O 1
ATOM 1282 N N . SER A 1 156 ? 13.358 3.986 -2.462 1.00 95.31 156 SER A N 1
ATOM 1283 C CA . SER A 1 156 ? 13.786 2.646 -2.843 1.00 95.31 156 SER A CA 1
ATOM 1284 C C . SER A 1 156 ? 12.627 1.885 -3.449 1.00 95.31 156 SER A C 1
ATOM 1286 O O . SER A 1 156 ? 11.519 1.896 -2.891 1.00 95.31 156 SER A O 1
ATOM 1288 N N . ILE A 1 157 ? 12.900 1.236 -4.573 1.00 96.12 157 ILE A N 1
ATOM 1289 C CA . ILE A 1 157 ? 11.928 0.520 -5.385 1.00 96.12 157 ILE A CA 1
ATOM 1290 C C . ILE A 1 157 ? 12.134 -0.980 -5.209 1.00 96.12 157 ILE A C 1
ATOM 1292 O O . ILE A 1 157 ? 13.242 -1.498 -5.339 1.00 96.12 157 ILE A O 1
ATOM 1296 N N . TRP A 1 158 ? 11.043 -1.672 -4.895 1.00 97.00 158 TRP A N 1
ATOM 1297 C CA . TRP A 1 158 ? 11.023 -3.101 -4.621 1.00 97.00 158 TRP A CA 1
ATOM 1298 C C . TRP A 1 158 ? 10.030 -3.777 -5.559 1.00 97.00 158 TRP A C 1
ATOM 1300 O O . TRP A 1 158 ? 8.831 -3.515 -5.462 1.00 97.00 158 TRP A O 1
ATOM 1310 N N . LYS A 1 159 ? 10.495 -4.646 -6.451 1.00 97.62 159 LYS A N 1
ATOM 1311 C CA . LYS A 1 159 ? 9.629 -5.455 -7.308 1.00 97.62 159 LYS A CA 1
ATOM 1312 C C . LYS A 1 159 ? 9.131 -6.678 -6.548 1.00 97.62 159 LYS A C 1
ATOM 1314 O O . LYS A 1 159 ? 9.902 -7.346 -5.869 1.00 97.62 159 LYS A O 1
ATOM 1319 N N . LEU A 1 160 ? 7.841 -6.976 -6.650 1.00 97.62 160 LEU A N 1
ATOM 1320 C CA . LEU A 1 160 ? 7.245 -8.164 -6.052 1.00 97.62 160 LEU A CA 1
ATOM 1321 C C . LEU A 1 160 ? 7.572 -9.413 -6.869 1.00 97.62 160 LEU A C 1
ATOM 1323 O O . LEU A 1 160 ? 7.172 -9.526 -8.026 1.00 97.62 160 LEU A O 1
ATOM 1327 N N . ASN A 1 161 ? 8.194 -10.396 -6.223 1.00 97.00 161 ASN A N 1
ATOM 1328 C CA . ASN A 1 161 ? 8.275 -11.749 -6.751 1.00 97.00 161 ASN A CA 1
ATOM 1329 C C . ASN A 1 161 ? 6.957 -12.479 -6.444 1.00 97.00 161 ASN A C 1
ATOM 1331 O O . ASN A 1 161 ? 6.769 -13.039 -5.359 1.00 97.00 161 ASN A O 1
ATOM 1335 N N . ILE A 1 162 ? 6.012 -12.422 -7.390 1.00 96.25 162 ILE A N 1
ATOM 1336 C CA . ILE A 1 162 ? 4.655 -12.975 -7.234 1.00 96.25 162 ILE A CA 1
ATOM 1337 C C . ILE A 1 162 ? 4.690 -14.478 -6.933 1.00 96.25 162 ILE A C 1
ATOM 1339 O O . ILE A 1 162 ? 3.927 -14.946 -6.080 1.00 96.25 162 ILE A O 1
ATOM 1343 N N . ASP A 1 163 ? 5.586 -15.226 -7.575 1.00 95.56 163 ASP A N 1
ATOM 1344 C CA . ASP A 1 163 ? 5.686 -16.677 -7.416 1.00 95.56 163 ASP A CA 1
ATOM 1345 C C . ASP A 1 163 ? 6.164 -17.055 -6.013 1.00 95.56 163 ASP A C 1
ATOM 1347 O O . ASP A 1 163 ? 5.518 -17.849 -5.318 1.00 95.56 163 ASP A O 1
ATOM 1351 N N . GLU A 1 164 ? 7.260 -16.451 -5.543 1.00 94.44 164 GLU A N 1
ATOM 1352 C CA . GLU A 1 164 ? 7.794 -16.728 -4.207 1.00 94.44 164 GLU A CA 1
ATOM 1353 C C . GLU A 1 164 ? 6.849 -16.215 -3.110 1.00 94.44 164 GLU A C 1
ATOM 1355 O O . GLU A 1 164 ? 6.629 -16.912 -2.109 1.00 94.44 164 GLU A O 1
ATOM 1360 N N . TYR A 1 165 ? 6.216 -15.051 -3.312 1.00 93.25 165 TYR A N 1
ATOM 1361 C CA . TYR A 1 165 ? 5.162 -14.547 -2.430 1.00 93.25 165 TYR A CA 1
ATOM 1362 C C . TYR A 1 165 ? 4.014 -15.562 -2.306 1.00 93.25 165 TYR A C 1
ATOM 1364 O O . TYR A 1 165 ? 3.651 -15.975 -1.197 1.00 93.25 165 TYR A O 1
ATOM 1372 N N . THR A 1 166 ? 3.473 -16.018 -3.439 1.00 92.25 166 THR A N 1
ATOM 1373 C CA . THR A 1 166 ? 2.324 -16.934 -3.493 1.00 92.25 166 THR A CA 1
ATOM 1374 C C . THR A 1 166 ? 2.667 -18.290 -2.883 1.00 92.25 166 THR A C 1
ATOM 1376 O O . THR A 1 166 ? 1.919 -18.807 -2.046 1.00 92.25 166 THR A O 1
ATOM 1379 N N . LYS A 1 167 ? 3.840 -18.839 -3.211 1.00 91.50 167 LYS A N 1
ATOM 1380 C CA . LYS A 1 167 ? 4.366 -20.085 -2.640 1.00 91.50 167 LYS A CA 1
ATOM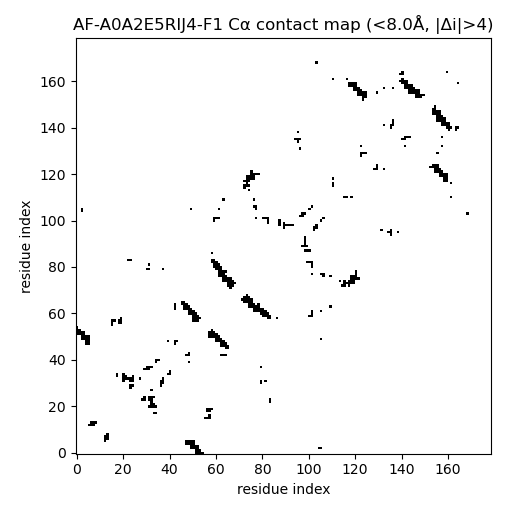 1381 C C . LYS A 1 167 ? 4.442 -20.032 -1.116 1.00 91.50 167 LYS A C 1
ATOM 1383 O O . LYS A 1 167 ? 4.006 -20.970 -0.447 1.00 91.50 167 LYS A O 1
ATOM 1388 N N . ARG A 1 168 ? 4.971 -18.949 -0.537 1.00 88.56 168 ARG A N 1
ATOM 1389 C CA . ARG A 1 168 ? 5.056 -18.794 0.927 1.00 88.56 168 ARG A CA 1
ATOM 1390 C C . ARG A 1 168 ? 3.697 -18.591 1.568 1.00 88.56 168 ARG A C 1
ATOM 1392 O O . ARG A 1 168 ? 3.414 -19.213 2.591 1.00 88.56 168 ARG A O 1
ATOM 1399 N N . ARG A 1 169 ? 2.843 -17.775 0.954 1.00 85.56 169 ARG A N 1
ATOM 1400 C CA . ARG A 1 169 ? 1.487 -17.537 1.445 1.00 85.56 169 ARG A CA 1
ATOM 1401 C C . ARG A 1 169 ? 0.669 -18.827 1.497 1.00 85.56 169 ARG A C 1
ATOM 1403 O O . ARG A 1 169 ? -0.045 -19.055 2.471 1.00 85.56 169 ARG A O 1
ATOM 1410 N N . ASN A 1 170 ? 0.798 -19.698 0.499 1.00 86.56 170 ASN A N 1
ATOM 1411 C CA . ASN A 1 170 ? 0.100 -20.984 0.479 1.00 86.56 170 ASN A CA 1
ATOM 1412 C C . ASN A 1 170 ? 0.524 -21.898 1.637 1.00 86.56 170 ASN A C 1
ATOM 1414 O O . ASN A 1 170 ? -0.325 -22.572 2.216 1.00 86.56 170 ASN A O 1
ATOM 1418 N N . LYS A 1 171 ? 1.794 -21.848 2.064 1.00 83.25 171 LYS A N 1
ATOM 1419 C CA . LYS A 1 171 ? 2.243 -22.579 3.260 1.00 83.25 171 LYS A CA 1
ATOM 1420 C C . LYS A 1 171 ? 1.524 -22.112 4.524 1.00 83.25 171 LYS A C 1
ATOM 1422 O O . LYS A 1 171 ? 1.188 -22.952 5.347 1.00 83.25 171 LYS A O 1
ATOM 1427 N N . LEU A 1 172 ? 1.217 -20.817 4.661 1.00 75.50 172 LEU A N 1
ATOM 1428 C CA . LEU A 1 172 ? 0.458 -20.305 5.811 1.00 75.50 172 LEU A CA 1
ATOM 1429 C C . LEU A 1 172 ? -0.948 -20.906 5.887 1.00 75.50 172 LEU A C 1
ATOM 1431 O O . LEU A 1 172 ? -1.396 -21.224 6.980 1.00 75.50 172 LEU A O 1
ATOM 1435 N N . ARG A 1 173 ? -1.639 -21.095 4.753 1.00 63.12 173 ARG A N 1
ATOM 1436 C CA . ARG A 1 173 ? -2.986 -21.705 4.737 1.00 63.12 173 ARG A CA 1
ATOM 1437 C C . ARG A 1 173 ? -2.960 -23.140 5.269 1.00 63.12 173 ARG A C 1
ATOM 1439 O O . ARG A 1 173 ? -3.874 -23.529 5.985 1.00 63.12 173 ARG A O 1
ATOM 1446 N N . ASN A 1 174 ? -1.886 -23.878 4.997 1.00 54.72 174 ASN A N 1
ATOM 1447 C CA . ASN A 1 174 ? -1.727 -25.252 5.472 1.00 54.72 174 ASN A CA 1
ATOM 1448 C C . ASN A 1 174 ? -1.467 -25.344 6.985 1.00 54.72 174 ASN A C 1
ATOM 1450 O O . ASN A 1 174 ? -1.774 -26.372 7.567 1.00 54.72 174 ASN A O 1
ATOM 1454 N N . TYR A 1 175 ? -0.965 -24.290 7.639 1.00 50.09 175 TYR A N 1
ATOM 1455 C CA . TYR A 1 175 ? -0.773 -24.280 9.098 1.00 50.09 175 TYR A CA 1
ATOM 1456 C C . TYR A 1 175 ? -2.063 -24.027 9.895 1.00 50.09 175 TYR A C 1
ATOM 1458 O O . TYR A 1 175 ? -2.115 -24.383 11.064 1.00 50.09 175 TYR A O 1
ATOM 1466 N N . TYR A 1 176 ? -3.097 -23.432 9.290 1.00 45.44 176 TYR A N 1
ATOM 1467 C CA . TYR A 1 176 ? -4.373 -23.139 9.969 1.00 45.44 176 TYR A CA 1
ATOM 1468 C C . TYR A 1 176 ? -5.487 -24.154 9.663 1.00 45.44 176 TYR A C 1
ATOM 1470 O O . TYR A 1 176 ? -6.555 -24.060 10.251 1.00 45.44 176 TYR A O 1
ATOM 1478 N N . ASN A 1 177 ? -5.241 -25.118 8.768 1.00 37.34 177 ASN A N 1
ATOM 1479 C CA . ASN A 1 177 ? -6.146 -26.245 8.494 1.00 37.34 177 ASN A CA 1
ATOM 1480 C C . ASN A 1 177 ? -5.762 -27.516 9.279 1.00 37.34 177 ASN A C 1
ATOM 1482 O O . ASN A 1 177 ? -6.299 -28.590 9.020 1.00 37.34 177 ASN A O 1
ATOM 1486 N N . VAL A 1 178 ? -4.804 -27.403 10.202 1.00 34.75 178 VAL A N 1
ATOM 1487 C CA . VAL A 1 178 ? -4.373 -28.472 11.110 1.00 34.75 178 VAL A CA 1
ATOM 1488 C C . VAL A 1 178 ? -4.445 -27.900 12.525 1.00 34.75 178 VAL A C 1
ATOM 1490 O O . VAL A 1 178 ? -3.435 -27.520 13.111 1.00 34.75 178 VAL A O 1
ATOM 1493 N N . GLY A 1 179 ? -5.668 -27.721 13.016 1.00 33.31 179 GLY A N 1
ATOM 1494 C CA . GLY A 1 179 ? -5.981 -27.167 14.331 1.00 33.31 179 GLY A CA 1
ATOM 1495 C C . GLY A 1 179 ? -7.452 -27.347 14.639 1.00 33.31 179 GLY A C 1
ATOM 1496 O O . GLY A 1 179 ? -8.259 -26.985 13.755 1.00 33.31 179 GLY A O 1
#

Mean predicted aligned error: 5.03 Å

Solvent-accessible surface area (backbone atoms only — not comparable to full-atom values): 9939 Å² total; per-residue (Å²): 121,47,78,46,73,66,48,79,92,36,66,70,48,44,52,31,48,50,54,38,11,50,55,26,43,78,74,67,39,64,56,43,37,36,63,74,56,53,37,46,71,60,32,58,73,55,41,41,42,37,33,31,36,46,98,84,33,50,47,31,39,34,25,31,31,68,31,61,92,77,34,92,63,20,30,34,41,60,43,78,53,47,69,52,85,90,66,56,89,54,80,81,90,51,90,73,48,60,42,40,61,60,62,60,54,46,48,61,51,47,60,72,66,45,99,44,79,48,36,30,41,72,34,44,80,96,42,74,67,33,60,51,48,56,53,31,27,78,69,55,35,26,44,82,77,49,73,43,80,51,95,94,35,67,24,42,36,30,36,47,32,62,65,52,42,50,57,53,54,55,53,55,58,61,63,67,75,66,119

Nearest PDB structures (foldseek):
  2r7h-assembly1_A  TM=6.743E-01  e=2.182E-04  Oleidesulfovibrio alaskensis G20
  5trm-assembly1_J  TM=5.830E-01  e=1.030E-03  Homo sapiens
  5trm-assembly1_T  TM=5.243E-01  e=1.762E-03  Homo sapiens
  5u08-assembly1_A  TM=5.889E-01  e=5.288E-02  uncultured bacterium
  5f47-assembly1_B  TM=6.186E-01  e=1.643E-01  uncultured bacterium

Radius of gyration: 15.91 Å; Cα contacts (8 Å, |Δi|>4): 298; chains: 1; bounding box: 40×43×37 Å